Protein AF-0000000087551497 (afdb_homodimer)

Radius of gyration: 20.08 Å; Cα contacts (8 Å, |Δi|>4): 654; chains: 2; bounding box: 47×55×42 Å

InterPro domains:
  IPR029069 HotDog domain superfamily [SSF54637] (1-135)
  IPR050563 4-hydroxybenzoyl-CoA thioesterase [PTHR31793] (4-137)

pLDDT: mean 95.93, std 3.18, range [72.5, 98.88]

Structure (mmCIF, N/CA/C/O backbone):
data_AF-0000000087551497-model_v1
#
loop_
_entity.id
_entity.type
_entity.pdbx_description
1 polymer Thioesterase
#
loop_
_atom_site.group_PDB
_atom_site.id
_atom_site.type_symbol
_atom_site.label_atom_id
_atom_site.label_alt_id
_atom_site.label_comp_id
_atom_site.label_asym_id
_atom_site.label_entity_id
_atom_site.label_seq_id
_atom_site.pdbx_PDB_ins_code
_atom_site.Cartn_x
_atom_site.Cartn_y
_atom_site.Cartn_z
_atom_site.occupancy
_atom_site.B_iso_or_equiv
_atom_site.auth_seq_id
_atom_site.auth_comp_id
_atom_site.auth_asym_id
_atom_site.auth_atom_id
_atom_site.pdbx_PDB_model_num
ATOM 1 N N . MET A 1 1 ? 10 -22.656 -4.332 1 90.88 1 MET A N 1
ATOM 2 C CA . MET A 1 1 ? 10.461 -21.891 -5.492 1 90.88 1 MET A CA 1
ATOM 3 C C . MET A 1 1 ? 10.094 -20.422 -5.355 1 90.88 1 MET A C 1
ATOM 5 O O . MET A 1 1 ? 9.148 -20.078 -4.641 1 90.88 1 MET A O 1
ATOM 9 N N . ILE A 1 2 ? 10.938 -19.594 -5.969 1 95.5 2 ILE A N 1
ATOM 10 C CA . ILE A 1 2 ? 10.664 -18.156 -6.031 1 95.5 2 ILE A CA 1
ATOM 11 C C . ILE A 1 2 ? 10.562 -17.719 -7.488 1 95.5 2 ILE A C 1
ATOM 13 O O . ILE A 1 2 ? 11.383 -18.109 -8.32 1 95.5 2 ILE A O 1
ATOM 17 N N . PHE A 1 3 ? 9.523 -17.016 -7.84 1 97.44 3 PHE A N 1
ATOM 18 C CA . PHE A 1 3 ? 9.383 -16.406 -9.156 1 97.44 3 PHE A CA 1
ATOM 19 C C . PHE A 1 3 ? 9.906 -14.969 -9.148 1 97.44 3 PHE A C 1
ATOM 21 O O . PHE A 1 3 ? 9.594 -14.195 -8.234 1 97.44 3 PHE A O 1
ATOM 28 N N . TYR A 1 4 ? 10.727 -14.617 -10.164 1 97.94 4 TYR A N 1
ATOM 29 C CA . TYR A 1 4 ? 11.242 -13.258 -10.297 1 97.94 4 TYR A CA 1
ATOM 30 C C . TYR A 1 4 ? 10.734 -12.602 -11.578 1 97.94 4 TYR A C 1
ATOM 32 O O . TYR A 1 4 ? 10.664 -13.242 -12.625 1 97.94 4 TYR A O 1
ATOM 40 N N . HIS A 1 5 ? 10.367 -11.406 -11.492 1 98.25 5 HIS A N 1
ATOM 41 C CA . HIS A 1 5 ? 9.961 -10.594 -12.633 1 98.25 5 HIS A CA 1
ATOM 42 C C . HIS A 1 5 ? 10.766 -9.297 -12.703 1 98.25 5 HIS A C 1
ATOM 44 O O . HIS A 1 5 ? 10.914 -8.602 -11.688 1 98.25 5 HIS A O 1
ATOM 50 N N . LYS A 1 6 ? 11.25 -8.992 -13.883 1 98 6 LYS A N 1
ATOM 51 C CA . LYS A 1 6 ? 12.094 -7.816 -14.055 1 98 6 LYS A CA 1
ATOM 52 C C . LYS A 1 6 ? 11.305 -6.645 -14.625 1 98 6 LYS A C 1
ATOM 54 O O . LYS A 1 6 ? 10.492 -6.824 -15.539 1 98 6 LYS A O 1
ATOM 59 N N . PHE A 1 7 ? 11.578 -5.504 -14.047 1 98.31 7 PHE A N 1
ATOM 60 C CA . PHE A 1 7 ? 10.969 -4.27 -14.531 1 98.31 7 PHE A CA 1
ATOM 61 C C . PHE A 1 7 ? 12.039 -3.27 -14.953 1 98.31 7 PHE A C 1
ATOM 63 O O . PHE A 1 7 ? 13.07 -3.139 -14.297 1 98.31 7 PHE A O 1
ATOM 70 N N . GLU A 1 8 ? 11.758 -2.6 -16 1 97.62 8 GLU A N 1
ATOM 71 C CA . GLU A 1 8 ? 12.438 -1.341 -16.297 1 97.62 8 GLU A CA 1
ATOM 72 C C . GLU A 1 8 ? 11.633 -0.148 -15.789 1 97.62 8 GLU A C 1
ATOM 74 O O . GLU A 1 8 ? 10.477 0.028 -16.172 1 97.62 8 GLU A O 1
ATOM 79 N N . VAL A 1 9 ? 12.273 0.642 -15.016 1 98 9 VAL A N 1
ATOM 80 C CA . VAL A 1 9 ? 11.57 1.773 -14.43 1 98 9 VAL A CA 1
ATOM 81 C C . VAL A 1 9 ? 11.305 2.834 -15.492 1 98 9 VAL A C 1
ATOM 83 O O . VAL A 1 9 ? 12.234 3.277 -16.172 1 98 9 VAL A O 1
ATOM 86 N N . ARG A 1 10 ? 10.102 3.25 -15.625 1 96.25 10 ARG A N 1
ATOM 87 C CA . ARG A 1 10 ? 9.703 4.258 -16.609 1 96.25 10 ARG A CA 1
ATOM 88 C C . ARG A 1 10 ? 9.562 5.629 -15.953 1 96.25 10 ARG A C 1
ATOM 90 O O . ARG A 1 10 ? 9.375 5.727 -14.734 1 96.25 10 ARG A O 1
ATOM 97 N N . TRP A 1 11 ? 9.57 6.656 -16.75 1 95 11 TRP A N 1
ATOM 98 C CA . TRP A 1 11 ? 9.375 8.023 -16.266 1 95 11 TRP A CA 1
ATOM 99 C C . TRP A 1 11 ? 8.031 8.164 -15.562 1 95 11 TRP A C 1
ATOM 101 O O . TRP A 1 11 ? 7.926 8.852 -14.547 1 95 11 TRP A O 1
ATOM 111 N N . SER A 1 12 ? 7.027 7.523 -16.016 1 94.88 12 SER A N 1
ATOM 112 C CA . SER A 1 12 ? 5.668 7.629 -15.484 1 94.88 12 SER A CA 1
ATOM 113 C C . SER A 1 12 ? 5.543 6.93 -14.133 1 94.88 12 SER A C 1
ATOM 115 O O . SER A 1 12 ? 4.547 7.105 -13.43 1 94.88 12 SER A O 1
ATOM 117 N N . ASP A 1 13 ? 6.559 6.117 -13.781 1 97.19 13 ASP A N 1
ATOM 118 C CA . ASP A 1 13 ? 6.508 5.367 -12.531 1 97.19 13 ASP A CA 1
ATOM 119 C C . ASP A 1 13 ? 7.031 6.207 -11.367 1 97.19 13 ASP A C 1
ATOM 121 O O . ASP A 1 13 ? 6.957 5.785 -10.211 1 97.19 13 ASP A O 1
ATOM 125 N N . LEU A 1 14 ? 7.57 7.359 -11.672 1 96.75 14 LEU A N 1
ATOM 126 C CA . LEU A 1 14 ? 8.273 8.164 -10.68 1 96.75 14 LEU A CA 1
ATOM 127 C C . LEU A 1 14 ? 7.336 9.195 -10.047 1 96.75 14 LEU A C 1
ATOM 129 O O . LEU A 1 14 ? 6.309 9.539 -10.633 1 96.75 14 LEU A O 1
ATOM 133 N N . ASP A 1 15 ? 7.68 9.602 -8.852 1 93.31 15 ASP A N 1
ATOM 134 C CA . ASP A 1 15 ? 6.988 10.734 -8.227 1 93.31 15 ASP A CA 1
ATOM 135 C C . ASP A 1 15 ? 7.789 12.023 -8.398 1 93.31 15 ASP A C 1
ATOM 137 O O . ASP A 1 15 ? 8.766 12.062 -9.148 1 93.31 15 ASP A O 1
ATOM 141 N N . ALA A 1 16 ? 7.344 13.062 -7.746 1 87.25 16 ALA A N 1
ATOM 142 C CA . ALA A 1 16 ? 7.93 14.391 -7.906 1 87.25 16 ALA A CA 1
ATOM 143 C C . ALA A 1 16 ? 9.352 14.43 -7.367 1 87.25 16 ALA A C 1
ATOM 145 O O . ALA A 1 16 ? 10.125 15.336 -7.695 1 87.25 16 ALA A O 1
ATOM 146 N N . ASN A 1 17 ? 9.695 13.445 -6.469 1 86.88 17 ASN A N 1
ATOM 147 C CA . ASN A 1 17 ? 11.039 13.375 -5.918 1 86.88 17 ASN A CA 1
ATOM 148 C C . ASN A 1 17 ? 11.977 12.57 -6.816 1 86.88 17 ASN A C 1
ATOM 150 O O . ASN A 1 17 ? 13.109 12.281 -6.438 1 86.88 17 ASN A O 1
ATOM 154 N N . LYS A 1 18 ? 11.461 12.07 -7.957 1 90.69 18 LYS A N 1
ATOM 155 C CA . LYS A 1 18 ? 12.211 11.375 -8.992 1 90.69 18 LYS A CA 1
ATOM 156 C C . LYS A 1 18 ? 12.594 9.961 -8.547 1 90.69 18 LYS A C 1
ATOM 158 O O . LYS A 1 18 ? 13.602 9.414 -9.008 1 90.69 18 LYS A O 1
ATOM 163 N N . HIS A 1 19 ? 11.922 9.477 -7.582 1 95.31 19 HIS A N 1
ATOM 164 C CA . HIS A 1 19 ? 12.039 8.086 -7.168 1 95.31 19 HIS A CA 1
ATOM 165 C C . HIS A 1 19 ? 10.797 7.289 -7.551 1 95.31 19 HIS A C 1
ATOM 167 O O . HIS A 1 19 ? 9.75 7.867 -7.828 1 95.31 19 HIS A O 1
ATOM 173 N N . LEU A 1 20 ? 10.961 5.996 -7.613 1 98.06 20 LEU A N 1
ATOM 174 C CA . LEU A 1 20 ? 9.789 5.16 -7.824 1 98.06 20 LEU A CA 1
ATOM 175 C C . LEU A 1 20 ? 8.688 5.516 -6.836 1 98.06 20 LEU A C 1
ATOM 177 O O . LEU A 1 20 ? 8.898 5.496 -5.621 1 98.06 20 LEU A O 1
ATOM 181 N N . ALA A 1 21 ? 7.523 5.852 -7.371 1 97.81 21 ALA A N 1
ATOM 182 C CA . ALA A 1 21 ? 6.398 6.25 -6.531 1 97.81 21 ALA A CA 1
ATOM 183 C C . ALA A 1 21 ? 5.883 5.074 -5.707 1 97.81 21 ALA A C 1
ATOM 185 O O . ALA A 1 21 ? 5.902 3.93 -6.168 1 97.81 21 ALA A O 1
ATOM 186 N N . ASN A 1 22 ? 5.383 5.402 -4.496 1 98.19 22 ASN A N 1
ATOM 187 C CA . ASN A 1 22 ? 4.824 4.34 -3.666 1 98.19 22 ASN A CA 1
ATOM 188 C C . ASN A 1 22 ? 3.74 3.564 -4.406 1 98.19 22 ASN A C 1
ATOM 190 O O . ASN A 1 22 ? 3.645 2.342 -4.273 1 98.19 22 ASN A O 1
ATOM 194 N N . SER A 1 23 ? 2.938 4.246 -5.176 1 98.31 23 SER A N 1
ATOM 195 C CA . SER A 1 23 ? 1.884 3.592 -5.945 1 98.31 23 SER A CA 1
ATOM 196 C C . SER A 1 23 ? 2.467 2.652 -6.996 1 98.31 23 SER A C 1
ATOM 198 O O . SER A 1 23 ? 1.856 1.638 -7.336 1 98.31 23 SER A O 1
ATOM 200 N N . SER A 1 24 ? 3.637 2.99 -7.504 1 98.56 24 SER A N 1
ATOM 201 C CA . SER A 1 24 ? 4.277 2.148 -8.508 1 98.56 24 SER A CA 1
ATOM 202 C C . SER A 1 24 ? 4.746 0.83 -7.906 1 98.56 24 SER A C 1
ATOM 204 O O . SER A 1 24 ? 4.734 -0.205 -8.578 1 98.56 24 SER A O 1
ATOM 206 N N . TYR A 1 25 ? 5.176 0.833 -6.625 1 98.88 25 TYR A N 1
ATOM 207 C CA . TYR A 1 25 ? 5.48 -0.431 -5.965 1 98.88 25 TYR A CA 1
ATOM 208 C C . TYR A 1 25 ? 4.266 -1.353 -5.969 1 98.88 25 TYR A C 1
ATOM 210 O O . TYR A 1 25 ? 4.391 -2.555 -6.211 1 98.88 25 TYR A O 1
ATOM 218 N N . VAL A 1 26 ? 3.105 -0.784 -5.711 1 98.75 26 VAL A N 1
ATOM 219 C CA . VAL A 1 26 ? 1.859 -1.545 -5.711 1 98.75 26 VAL A CA 1
ATOM 220 C C . VAL A 1 26 ? 1.605 -2.121 -7.102 1 98.75 26 VAL A C 1
ATOM 222 O O . VAL A 1 26 ? 1.286 -3.305 -7.238 1 98.75 26 VAL A O 1
ATOM 225 N N . GLN A 1 27 ? 1.821 -1.336 -8.094 1 98.19 27 GLN A N 1
ATOM 226 C CA . GLN A 1 27 ? 1.601 -1.764 -9.477 1 98.19 27 GLN A CA 1
ATOM 227 C C . GLN A 1 27 ? 2.576 -2.869 -9.867 1 98.19 27 GLN A C 1
ATOM 229 O O . GLN A 1 27 ? 2.195 -3.828 -10.547 1 98.19 27 GLN A O 1
ATOM 234 N N . TYR A 1 28 ? 3.801 -2.709 -9.469 1 98.75 28 TYR A N 1
ATOM 235 C CA . TYR A 1 28 ? 4.809 -3.713 -9.789 1 98.75 28 TYR A CA 1
ATOM 236 C C . TYR A 1 28 ? 4.473 -5.051 -9.141 1 98.75 28 TYR A C 1
ATOM 238 O O . TYR A 1 28 ? 4.625 -6.105 -9.766 1 98.75 28 TYR A O 1
ATOM 246 N N . CYS A 1 29 ? 4.016 -5.012 -7.918 1 98.75 29 CYS A N 1
ATOM 247 C CA . CYS A 1 29 ? 3.607 -6.246 -7.262 1 98.75 29 CYS A CA 1
ATOM 248 C C . CYS A 1 29 ? 2.475 -6.922 -8.023 1 98.75 29 CYS A C 1
ATOM 250 O O . CYS A 1 29 ? 2.521 -8.133 -8.273 1 98.75 29 CYS A O 1
ATOM 252 N N . ALA A 1 30 ? 1.488 -6.141 -8.398 1 97.56 30 ALA A N 1
ATOM 253 C CA . ALA A 1 30 ? 0.352 -6.68 -9.141 1 97.56 30 ALA A CA 1
ATOM 254 C C . ALA A 1 30 ? 0.801 -7.277 -10.469 1 97.56 30 ALA A C 1
ATOM 256 O O . ALA A 1 30 ? 0.402 -8.391 -10.82 1 97.56 30 ALA A O 1
ATOM 257 N N . GLN A 1 31 ? 1.629 -6.539 -11.156 1 97.44 31 GLN A N 1
ATOM 258 C CA . GLN A 1 31 ? 2.113 -7.012 -12.445 1 97.44 31 GLN A CA 1
ATOM 259 C C . GLN A 1 31 ? 2.969 -8.266 -12.289 1 97.44 31 GLN A C 1
ATOM 261 O O . GLN A 1 31 ? 2.895 -9.18 -13.109 1 97.44 31 GLN A O 1
ATOM 266 N N . ALA A 1 32 ? 3.791 -8.312 -11.266 1 98.38 32 ALA A N 1
ATOM 267 C CA . ALA A 1 32 ? 4.59 -9.5 -10.992 1 98.38 32 ALA A CA 1
ATOM 268 C C . ALA A 1 32 ? 3.697 -10.711 -10.727 1 98.38 32 ALA A C 1
ATOM 270 O O . ALA A 1 32 ? 3.963 -11.812 -11.219 1 98.38 32 ALA A O 1
ATOM 271 N N . ARG A 1 33 ? 2.639 -10.547 -9.977 1 97.25 33 ARG A N 1
ATOM 272 C CA . ARG A 1 33 ? 1.702 -11.625 -9.703 1 97.25 33 ARG A CA 1
ATOM 273 C C . ARG A 1 33 ? 1.016 -12.094 -10.977 1 97.25 33 ARG A C 1
ATOM 275 O O . ARG A 1 33 ? 0.813 -13.297 -11.18 1 97.25 33 ARG A O 1
ATOM 282 N N . MET A 1 34 ? 0.669 -11.117 -11.812 1 95.38 34 MET A N 1
ATOM 283 C CA . MET A 1 34 ? 0.025 -11.484 -13.07 1 95.38 34 MET A CA 1
ATOM 284 C C . MET A 1 34 ? 0.97 -12.289 -13.953 1 95.38 34 MET A C 1
ATOM 286 O O . MET A 1 34 ? 0.558 -13.273 -14.578 1 95.38 34 MET A O 1
ATOM 290 N N . ALA A 1 35 ? 2.219 -11.875 -14.016 1 96.94 35 ALA A N 1
ATOM 291 C CA . ALA A 1 35 ? 3.225 -12.617 -14.773 1 96.94 35 ALA A CA 1
ATOM 292 C C . ALA A 1 35 ? 3.389 -14.031 -14.227 1 96.94 35 ALA A C 1
ATOM 294 O O . ALA A 1 35 ? 3.459 -14.992 -14.992 1 96.94 35 ALA A O 1
ATOM 295 N N . PHE A 1 36 ? 3.426 -14.133 -12.93 1 97.19 36 PHE A N 1
ATOM 296 C CA . PHE A 1 36 ? 3.494 -15.422 -12.242 1 97.19 36 PHE A CA 1
ATOM 297 C C . PHE A 1 36 ? 2.299 -16.297 -12.609 1 97.19 36 PHE A C 1
ATOM 299 O O . PHE A 1 36 ? 2.461 -17.453 -12.961 1 97.19 36 PHE A O 1
ATOM 306 N N . MET A 1 37 ? 1.146 -15.719 -12.539 1 95.38 37 MET A N 1
ATOM 307 C CA . MET A 1 37 ? -0.083 -16.453 -12.828 1 95.38 37 MET A CA 1
ATOM 308 C C . MET A 1 37 ? -0.115 -16.906 -14.289 1 95.38 37 MET A C 1
ATOM 310 O O . MET A 1 37 ? -0.548 -18.016 -14.586 1 95.38 37 MET A O 1
ATOM 314 N N . THR A 1 38 ? 0.327 -16.078 -15.133 1 94.38 38 THR A N 1
ATOM 315 C CA . THR A 1 38 ? 0.375 -16.422 -16.547 1 94.38 38 THR A CA 1
ATOM 316 C C . THR A 1 38 ? 1.337 -17.578 -16.781 1 94.38 38 THR A C 1
ATOM 318 O O . THR A 1 38 ? 1 -18.547 -17.484 1 94.38 38 THR A O 1
ATOM 321 N N . LYS A 1 39 ? 2.473 -17.516 -16.172 1 95.44 39 LYS A N 1
ATOM 322 C CA . LYS A 1 39 ? 3.471 -18.578 -16.297 1 95.44 39 LYS A CA 1
ATOM 323 C C . LYS A 1 39 ? 2.918 -19.922 -15.828 1 95.44 39 LYS A C 1
ATOM 325 O O . LYS A 1 39 ? 3.174 -20.953 -16.438 1 95.44 39 LYS A O 1
ATOM 330 N N . GLU A 1 40 ? 2.125 -19.906 -14.797 1 95.44 40 GLU A N 1
ATOM 331 C CA . GLU A 1 40 ? 1.607 -21.125 -14.188 1 95.44 40 GLU A CA 1
ATOM 332 C C . GLU A 1 40 ? 0.225 -21.469 -14.734 1 95.44 40 GLU A C 1
ATOM 334 O O . GLU A 1 40 ? -0.52 -22.234 -14.125 1 95.44 40 GLU A O 1
ATOM 339 N N . LYS A 1 41 ? -0.23 -20.828 -15.805 1 91.75 41 LYS A N 1
ATOM 340 C CA . LYS A 1 41 ? -1.461 -21.125 -16.531 1 91.75 41 LYS A CA 1
ATOM 341 C C . LYS A 1 41 ? -2.688 -20.906 -15.656 1 91.75 41 LYS A C 1
ATOM 343 O O . LYS A 1 41 ? -3.586 -21.75 -15.609 1 91.75 41 LYS A O 1
ATOM 348 N N . MET A 1 42 ? -2.604 -19.906 -14.953 1 91.81 42 MET A N 1
ATOM 349 C CA . MET A 1 42 ? -3.73 -19.422 -14.164 1 91.81 42 MET A CA 1
ATOM 350 C C . MET A 1 42 ? -3.967 -17.938 -14.391 1 91.81 42 MET A C 1
ATOM 352 O O . MET A 1 42 ? -4.238 -17.188 -13.445 1 91.81 42 MET A O 1
ATOM 356 N N . GLY A 1 43 ? -3.752 -17.562 -15.539 1 89 43 GLY A N 1
ATOM 357 C CA . GLY A 1 43 ? -3.92 -16.156 -15.898 1 89 43 GLY A CA 1
ATOM 358 C C . GLY A 1 43 ? -5.375 -15.75 -16.031 1 89 43 GLY A C 1
ATOM 359 O O . GLY A 1 43 ? -6.273 -16.516 -15.672 1 89 43 GLY A O 1
ATOM 360 N N . VAL A 1 44 ? -5.582 -14.617 -16.531 1 88 44 VAL A N 1
ATOM 361 C CA . VAL A 1 44 ? -6.883 -13.961 -16.578 1 88 44 VAL A CA 1
ATOM 362 C C . VAL A 1 44 ? -7.879 -14.836 -17.328 1 88 44 VAL A C 1
ATOM 364 O O . VAL A 1 44 ? -9.016 -15.008 -16.891 1 88 44 VAL A O 1
ATOM 367 N N . THR A 1 45 ? -7.48 -15.422 -18.422 1 90.56 45 THR A N 1
ATOM 368 C CA . THR A 1 45 ? -8.359 -16.25 -19.234 1 90.56 45 THR A CA 1
ATOM 369 C C . THR A 1 45 ? -8.828 -17.484 -18.438 1 90.56 45 THR A C 1
ATOM 371 O O . THR A 1 45 ? -10.016 -17.797 -18.438 1 90.56 45 THR A O 1
ATOM 374 N N . GLN A 1 46 ? -7.934 -18.125 -17.812 1 93.25 46 GLN A N 1
ATOM 375 C CA . GLN A 1 46 ? -8.258 -19.312 -17.031 1 93.25 46 GLN A CA 1
ATOM 376 C C . GLN A 1 46 ? -9.164 -18.969 -15.844 1 93.25 46 GLN A C 1
ATOM 378 O O . GLN A 1 46 ? -10.148 -19.672 -15.578 1 93.25 46 GLN A O 1
ATOM 383 N N . LEU A 1 47 ? -8.812 -17.906 -15.172 1 92.75 47 LEU A N 1
ATOM 384 C CA . LEU A 1 47 ? -9.617 -17.469 -14.031 1 92.75 47 LEU A CA 1
ATOM 385 C C . LEU A 1 47 ? -11.047 -17.172 -14.461 1 92.75 47 LEU A C 1
ATOM 387 O O . LEU A 1 47 ? -11.992 -17.531 -13.758 1 92.75 47 LEU A O 1
ATOM 391 N N . SER A 1 48 ? -11.148 -16.547 -15.57 1 92.56 48 SER A N 1
ATOM 392 C CA . SER A 1 48 ? -12.469 -16.234 -16.094 1 92.56 48 SER A CA 1
ATOM 393 C C . SER A 1 48 ? -13.258 -17.5 -16.406 1 92.56 48 SER A C 1
ATOM 395 O O . SER A 1 48 ? -14.445 -17.594 -16.094 1 92.56 48 SER A O 1
ATOM 397 N N . ARG A 1 49 ? -12.617 -18.484 -16.969 1 94.44 49 ARG A N 1
ATOM 398 C CA . ARG A 1 49 ? -13.25 -19.75 -17.297 1 94.44 49 ARG A CA 1
ATOM 399 C C . ARG A 1 49 ? -13.734 -20.469 -16.047 1 94.44 49 ARG A C 1
ATOM 401 O O . ARG A 1 49 ? -14.805 -21.078 -16.047 1 94.44 49 ARG A O 1
ATOM 408 N N . TRP A 1 50 ? -12.93 -20.359 -14.992 1 95.69 50 TRP A N 1
ATOM 409 C CA . TRP A 1 50 ? -13.266 -21.047 -13.742 1 95.69 50 TRP A CA 1
ATOM 410 C C . TRP A 1 50 ? -14.289 -20.234 -12.953 1 95.69 50 TRP A C 1
ATOM 412 O O . TRP A 1 50 ? -14.859 -20.734 -11.977 1 95.69 50 TRP A O 1
ATOM 422 N N . GLY A 1 51 ? -14.492 -18.953 -13.312 1 95.62 51 GLY A N 1
ATOM 423 C CA . GLY A 1 51 ? -15.43 -18.078 -12.617 1 95.62 51 GLY A CA 1
ATOM 424 C C . GLY A 1 51 ? -14.945 -17.641 -11.25 1 95.62 51 GLY A C 1
ATOM 425 O O . GLY A 1 51 ? -15.742 -17.484 -10.328 1 95.62 51 GLY A O 1
ATOM 426 N N . ILE A 1 52 ? -13.648 -17.609 -11.078 1 95.81 52 ILE A N 1
ATOM 427 C CA . ILE A 1 52 ? -13.117 -17.188 -9.789 1 95.81 52 ILE A CA 1
ATOM 428 C C . ILE A 1 52 ? -12.172 -15.992 -9.992 1 95.81 52 ILE A C 1
ATOM 430 O O . ILE A 1 52 ? -11.711 -15.742 -11.102 1 95.81 52 ILE A O 1
ATOM 434 N N . GLY A 1 53 ? -11.922 -15.242 -8.953 1 94.38 53 GLY A N 1
ATOM 435 C CA . GLY A 1 53 ? -10.992 -14.117 -8.984 1 94.38 53 GLY A CA 1
ATOM 436 C C . GLY A 1 53 ? -10.336 -13.852 -7.641 1 94.38 53 GLY A C 1
ATOM 437 O O . GLY A 1 53 ? -10.836 -14.281 -6.602 1 94.38 53 GLY A O 1
ATOM 438 N N . PRO A 1 54 ? -9.242 -13.289 -7.75 1 95 54 PRO A N 1
ATOM 439 C CA . PRO A 1 54 ? -8.539 -12.93 -6.516 1 95 54 PRO A CA 1
ATOM 440 C C . PRO A 1 54 ? -9.023 -11.602 -5.93 1 95 54 PRO A C 1
ATOM 442 O O . PRO A 1 54 ? -9.359 -10.68 -6.672 1 95 54 PRO A O 1
ATOM 445 N N . VAL A 1 55 ? -9.047 -11.492 -4.602 1 95.69 55 VAL A N 1
ATOM 446 C CA . VAL A 1 55 ? -9.352 -10.258 -3.891 1 95.69 55 VAL A CA 1
ATOM 447 C C . VAL A 1 55 ? -8.312 -10.016 -2.799 1 95.69 55 VAL A C 1
ATOM 449 O O . VAL A 1 55 ? -8.039 -10.898 -1.984 1 95.69 55 VAL A O 1
ATOM 452 N N . ILE A 1 56 ? -7.715 -8.883 -2.85 1 97.62 56 ILE A N 1
ATOM 453 C CA . ILE A 1 56 ? -6.773 -8.508 -1.8 1 97.62 56 ILE A CA 1
ATOM 454 C C . ILE A 1 56 ? -7.527 -7.879 -0.632 1 97.62 56 ILE A C 1
ATOM 456 O O . ILE A 1 56 ? -8.312 -6.949 -0.824 1 97.62 56 ILE A O 1
ATOM 460 N N . LEU A 1 57 ? -7.234 -8.344 0.577 1 97.94 57 LEU A N 1
ATOM 461 C CA . LEU A 1 57 ? -7.883 -7.844 1.784 1 97.94 57 LEU A CA 1
ATOM 462 C C . LEU A 1 57 ? -6.957 -6.895 2.539 1 97.94 57 LEU A C 1
ATOM 464 O O . LEU A 1 57 ? -7.422 -5.926 3.145 1 97.94 57 LEU A O 1
ATOM 468 N N . HIS A 1 58 ? -5.703 -7.23 2.545 1 98.44 58 HIS A N 1
ATOM 469 C CA . HIS A 1 58 ? -4.723 -6.469 3.309 1 98.44 58 HIS A CA 1
ATOM 470 C C . HIS A 1 58 ? -3.369 -6.445 2.607 1 98.44 58 HIS A C 1
ATOM 472 O O . HIS A 1 58 ? -2.918 -7.473 2.09 1 98.44 58 HIS A O 1
ATOM 478 N N . GLU A 1 59 ? -2.729 -5.273 2.596 1 98.38 59 GLU A N 1
ATOM 479 C CA . GLU A 1 59 ? -1.378 -5.121 2.064 1 98.38 59 GLU A CA 1
ATOM 480 C C . GLU A 1 59 ? -0.513 -4.27 2.992 1 98.38 59 GLU A C 1
ATOM 482 O O . GLU A 1 59 ? -1.007 -3.338 3.629 1 98.38 59 GLU A O 1
ATOM 487 N N . ARG A 1 60 ? 0.764 -4.578 3.016 1 98.25 60 ARG A N 1
ATOM 488 C CA . ARG A 1 60 ? 1.709 -3.721 3.725 1 98.25 60 ARG A CA 1
ATOM 489 C C . ARG A 1 60 ? 3.039 -3.643 2.982 1 98.25 60 ARG A C 1
ATOM 491 O O . ARG A 1 60 ? 3.406 -4.57 2.258 1 98.25 60 ARG A O 1
ATOM 498 N N . TYR A 1 61 ? 3.703 -2.557 3.141 1 98.62 61 TYR A N 1
ATOM 499 C CA . TYR A 1 61 ? 4.953 -2.24 2.459 1 98.62 61 TYR A CA 1
ATOM 500 C C . TYR A 1 61 ? 5.969 -1.646 3.426 1 98.62 61 TYR A C 1
ATOM 502 O O . TYR A 1 61 ? 5.613 -0.834 4.285 1 98.62 61 TYR A O 1
ATOM 510 N N . SER A 1 62 ? 7.188 -2.043 3.305 1 98.69 62 SER A N 1
ATOM 511 C CA . SER A 1 62 ? 8.336 -1.37 3.906 1 98.69 62 SER A CA 1
ATOM 512 C C . SER A 1 62 ? 9.344 -0.952 2.848 1 98.69 62 SER A C 1
ATOM 514 O O . SER A 1 62 ? 9.688 -1.738 1.96 1 98.69 62 SER A O 1
ATOM 516 N N . PHE A 1 63 ? 9.781 0.208 2.969 1 98.31 63 PHE A N 1
ATOM 517 C CA . PHE A 1 63 ? 10.719 0.774 2.006 1 98.31 63 PHE A CA 1
ATOM 518 C C . PHE A 1 63 ? 12.078 1.007 2.65 1 98.31 63 PHE A C 1
ATOM 520 O O . PHE A 1 63 ? 12.172 1.624 3.713 1 98.31 63 PHE A O 1
ATOM 527 N N . PHE A 1 64 ? 13.125 0.559 1.948 1 97.75 64 PHE A N 1
ATOM 528 C CA . PHE A 1 64 ? 14.453 0.604 2.547 1 97.75 64 PHE A CA 1
ATOM 529 C C . PHE A 1 64 ? 15.375 1.522 1.751 1 97.75 64 PHE A C 1
ATOM 531 O O . PHE A 1 64 ? 16.188 2.256 2.328 1 97.75 64 PHE A O 1
ATOM 538 N N . LYS A 1 65 ? 15.266 1.395 0.446 1 96.69 65 LYS A N 1
ATOM 539 C CA . LYS A 1 65 ? 16.094 2.178 -0.466 1 96.69 65 LYS A CA 1
ATOM 540 C C . LYS A 1 65 ? 15.273 2.701 -1.642 1 96.69 65 LYS A C 1
ATOM 542 O O . LYS A 1 65 ? 14.414 1.995 -2.168 1 96.69 65 LYS A O 1
ATOM 547 N N . GLU A 1 66 ? 15.641 3.869 -2.055 1 95.69 66 GLU A N 1
ATOM 548 C CA . GLU A 1 66 ? 14.945 4.477 -3.184 1 95.69 66 GLU A CA 1
ATOM 549 C C . GLU A 1 66 ? 15.367 3.832 -4.504 1 95.69 66 GLU A C 1
ATOM 551 O O . GLU A 1 66 ? 16.5 3.369 -4.641 1 95.69 66 GLU A O 1
ATOM 556 N N . ILE A 1 67 ? 14.453 3.752 -5.375 1 97.62 67 ILE A N 1
ATOM 557 C CA . ILE A 1 67 ? 14.688 3.287 -6.734 1 97.62 67 ILE A CA 1
ATOM 558 C C . ILE A 1 67 ? 14.516 4.445 -7.715 1 97.62 67 ILE A C 1
ATOM 560 O O . ILE A 1 67 ? 13.555 5.215 -7.609 1 97.62 67 ILE A O 1
ATOM 564 N N . TYR A 1 68 ? 15.414 4.609 -8.703 1 95.69 68 TYR A N 1
ATOM 565 C CA . TYR A 1 68 ? 15.445 5.785 -9.57 1 95.69 68 TYR A CA 1
ATOM 566 C C . TYR A 1 68 ? 15.102 5.406 -11.008 1 95.69 68 TYR A C 1
ATOM 568 O O . TYR A 1 68 ? 14.984 4.227 -11.336 1 95.69 68 TYR A O 1
ATOM 576 N N . ALA A 1 69 ? 15 6.5 -11.75 1 92.56 69 ALA A N 1
ATOM 577 C CA . ALA A 1 69 ? 14.719 6.332 -13.172 1 92.56 69 ALA A CA 1
ATOM 578 C C . ALA A 1 69 ? 15.836 5.551 -13.859 1 92.56 69 ALA A C 1
ATOM 580 O O . ALA A 1 69 ? 16.984 5.57 -13.414 1 92.56 69 ALA A O 1
ATOM 581 N N . ASP A 1 70 ? 15.547 4.836 -14.898 1 89.38 70 ASP A N 1
ATOM 582 C CA . ASP A 1 70 ? 16.469 4.121 -15.781 1 89.38 70 ASP A CA 1
ATOM 583 C C . ASP A 1 70 ? 17.125 2.953 -15.055 1 89.38 70 ASP A C 1
ATOM 585 O O . ASP A 1 70 ? 18.156 2.451 -15.492 1 89.38 70 ASP A O 1
ATOM 589 N N . GLN A 1 71 ? 16.625 2.631 -13.906 1 95 71 GLN A N 1
ATOM 590 C CA . GLN A 1 71 ? 17.094 1.433 -13.219 1 95 71 GLN A CA 1
ATOM 591 C C . GLN A 1 71 ? 16.203 0.234 -13.523 1 95 71 GLN A C 1
ATOM 593 O O . GLN A 1 71 ? 15.062 0.399 -13.953 1 95 71 GLN A O 1
ATOM 598 N N . THR A 1 72 ? 16.812 -0.89 -13.398 1 97.62 72 THR A N 1
ATOM 599 C CA . THR A 1 72 ? 16.094 -2.152 -13.43 1 97.62 72 THR A CA 1
ATOM 600 C C . THR A 1 72 ? 15.797 -2.641 -12.016 1 97.62 72 THR A C 1
ATOM 602 O O . THR A 1 72 ? 16.656 -2.533 -11.125 1 97.62 72 THR A O 1
ATOM 605 N N . VAL A 1 73 ? 14.617 -3.145 -11.828 1 98.19 73 VAL A N 1
ATOM 606 C CA . VAL A 1 73 ? 14.25 -3.691 -10.523 1 98.19 73 VAL A CA 1
ATOM 607 C C . VAL A 1 73 ? 13.734 -5.117 -10.688 1 98.19 73 VAL A C 1
ATOM 609 O O . VAL A 1 73 ? 12.992 -5.41 -11.633 1 98.19 73 VAL A O 1
ATOM 612 N N . ILE A 1 74 ? 14.148 -5.957 -9.844 1 98.69 74 ILE A N 1
ATOM 613 C CA . ILE A 1 74 ? 13.711 -7.348 -9.812 1 98.69 74 ILE A CA 1
ATOM 614 C C . ILE A 1 74 ? 12.758 -7.562 -8.633 1 98.69 74 ILE A C 1
ATOM 616 O O . ILE A 1 74 ? 13.109 -7.285 -7.488 1 98.69 74 ILE A O 1
ATOM 620 N N . VAL A 1 75 ? 11.594 -8.039 -8.914 1 98.75 75 VAL A N 1
ATOM 621 C CA . VAL A 1 75 ? 10.57 -8.25 -7.891 1 98.75 75 VAL A CA 1
ATOM 622 C C . VAL A 1 75 ? 10.273 -9.742 -7.754 1 98.75 75 VAL A C 1
ATOM 624 O O . VAL A 1 75 ? 9.984 -10.414 -8.742 1 98.75 75 VAL A O 1
ATOM 627 N N . SER A 1 76 ? 10.312 -10.234 -6.551 1 98.5 76 SER A N 1
ATOM 628 C CA . SER A 1 76 ? 10.016 -11.648 -6.316 1 98.5 76 SER A CA 1
ATOM 629 C C . SER A 1 76 ? 8.523 -11.859 -6.055 1 98.5 76 SER A C 1
ATOM 631 O O . SER A 1 76 ? 7.82 -10.93 -5.66 1 98.5 76 SER A O 1
ATOM 633 N N . VAL A 1 77 ? 8.055 -12.977 -6.32 1 98 77 VAL A N 1
ATOM 634 C CA . VAL A 1 77 ? 6.754 -13.492 -5.898 1 98 77 VAL A CA 1
ATOM 635 C C . VAL A 1 77 ? 6.941 -14.781 -5.094 1 98 77 VAL A C 1
ATOM 637 O O . VAL A 1 77 ? 7.406 -15.789 -5.625 1 98 77 VAL A O 1
ATOM 640 N N . GLU A 1 78 ? 6.637 -14.688 -3.863 1 97.25 78 GLU A N 1
ATOM 641 C CA . GLU A 1 78 ? 6.75 -15.805 -2.928 1 97.25 78 GLU A CA 1
ATOM 642 C C . GLU A 1 78 ? 5.422 -16.078 -2.227 1 97.25 78 GLU A C 1
ATOM 644 O O . GLU A 1 78 ? 4.598 -15.172 -2.08 1 97.25 78 GLU A O 1
ATOM 649 N N . ILE A 1 79 ? 5.219 -17.328 -1.827 1 97.69 79 ILE A N 1
ATOM 650 C CA . ILE A 1 79 ? 4.074 -17.672 -0.99 1 97.69 79 ILE A CA 1
ATOM 651 C C . ILE A 1 79 ? 4.523 -17.828 0.459 1 97.69 79 ILE A C 1
ATOM 653 O O . ILE A 1 79 ? 5.176 -18.828 0.8 1 97.69 79 ILE A O 1
ATOM 657 N N . ASP A 1 80 ? 4.16 -16.906 1.263 1 97.19 80 ASP A N 1
ATOM 658 C CA . ASP A 1 80 ? 4.629 -17.016 2.641 1 97.19 80 ASP A CA 1
ATOM 659 C C . ASP A 1 80 ? 3.49 -17.422 3.574 1 97.19 80 ASP A C 1
ATOM 661 O O . ASP A 1 80 ? 3.715 -17.672 4.762 1 97.19 80 ASP A O 1
ATOM 665 N N . GLY A 1 81 ? 2.271 -17.484 3.088 1 98.31 81 GLY A N 1
ATOM 666 C CA . GLY A 1 81 ? 1.105 -17.984 3.793 1 98.31 81 GLY A CA 1
ATOM 667 C C . GLY A 1 81 ? 0.047 -18.562 2.867 1 98.31 81 GLY A C 1
ATOM 668 O O . GLY A 1 81 ? -0.146 -18.062 1.756 1 98.31 81 GLY A O 1
ATOM 669 N N . CYS A 1 82 ? -0.617 -19.5 3.301 1 98.25 82 CYS A N 1
ATOM 670 C CA . CYS A 1 82 ? -1.663 -20.141 2.516 1 98.25 82 CYS A CA 1
ATOM 671 C C . CYS A 1 82 ? -2.539 -21.031 3.396 1 98.25 82 CYS A C 1
ATOM 673 O O . CYS A 1 82 ? -2.041 -21.688 4.305 1 98.25 82 CYS A O 1
ATOM 675 N N . SER A 1 83 ? -3.791 -21.016 3.117 1 98.12 83 SER A N 1
ATOM 676 C CA . SER A 1 83 ? -4.648 -21.969 3.826 1 98.12 83 SER A CA 1
ATOM 677 C C . SER A 1 83 ? -4.496 -23.375 3.268 1 98.12 83 SER A C 1
ATOM 679 O O . SER A 1 83 ? -3.949 -23.562 2.178 1 98.12 83 SER A O 1
ATOM 681 N N . GLU A 1 84 ? -5.008 -24.375 3.959 1 95.44 84 GLU A N 1
ATOM 682 C CA . GLU A 1 84 ? -4.902 -25.766 3.531 1 95.44 84 GLU A CA 1
ATOM 683 C C . GLU A 1 84 ? -5.566 -25.969 2.172 1 95.44 84 GLU A C 1
ATOM 685 O O . GLU A 1 84 ? -5.047 -26.703 1.329 1 95.44 84 GLU A O 1
ATOM 690 N N . ASP A 1 85 ? -6.66 -25.344 1.991 1 95.5 85 ASP A N 1
ATOM 691 C CA . ASP A 1 85 ? -7.402 -25.516 0.748 1 95.5 85 ASP A CA 1
ATOM 692 C C . ASP A 1 85 ? -7.047 -24.438 -0.269 1 95.5 85 ASP A C 1
ATOM 694 O O . ASP A 1 85 ? -7.711 -24.297 -1.297 1 95.5 85 ASP A O 1
ATOM 698 N N . SER A 1 86 ? -6.148 -23.516 0.048 1 96.12 86 SER A N 1
ATOM 699 C CA . SER A 1 86 ? -5.609 -22.453 -0.792 1 96.12 86 SER A CA 1
ATOM 700 C C . SER A 1 86 ? -6.648 -21.359 -1.043 1 96.12 86 SER A C 1
ATOM 702 O O . SER A 1 86 ? -6.496 -20.547 -1.953 1 96.12 86 SER A O 1
ATOM 704 N N . SER A 1 87 ? -7.703 -21.375 -0.238 1 97.81 87 SER A N 1
ATOM 705 C CA . SER A 1 87 ? -8.711 -20.328 -0.386 1 97.81 87 SER A CA 1
ATOM 706 C C . SER A 1 87 ? -8.188 -18.984 0.086 1 97.81 87 SER A C 1
ATOM 708 O O . SER A 1 87 ? -8.711 -17.938 -0.294 1 97.81 87 SER A O 1
ATOM 710 N N . ILE A 1 88 ? -7.195 -19.031 0.96 1 98.31 88 ILE A N 1
ATOM 711 C CA . ILE A 1 88 ? -6.496 -17.859 1.466 1 98.31 88 ILE A CA 1
ATOM 712 C C . ILE A 1 88 ? -5.027 -17.906 1.048 1 98.31 88 ILE A C 1
ATOM 714 O O . ILE A 1 88 ? -4.395 -18.969 1.114 1 98.31 88 ILE A O 1
ATOM 718 N N . TYR A 1 89 ? -4.551 -16.812 0.601 1 98.31 89 TYR A N 1
ATOM 719 C CA . TYR A 1 89 ? -3.141 -16.75 0.238 1 98.31 89 TYR A CA 1
ATOM 720 C C . TYR A 1 89 ? -2.496 -15.477 0.777 1 98.31 89 TYR A C 1
ATOM 722 O O . TYR A 1 89 ? -3.176 -14.469 0.988 1 98.31 89 TYR A O 1
ATOM 730 N N . ARG A 1 90 ? -1.248 -15.508 1.008 1 98.5 90 ARG A N 1
ATOM 731 C CA . ARG A 1 90 ? -0.404 -14.359 1.312 1 98.5 90 ARG A CA 1
ATOM 732 C C . ARG A 1 90 ? 0.873 -14.383 0.479 1 98.5 90 ARG A C 1
ATOM 734 O O . ARG A 1 90 ? 1.669 -15.32 0.578 1 98.5 90 ARG A O 1
ATOM 741 N N . PHE A 1 91 ? 1.016 -13.367 -0.319 1 98.38 91 PHE A N 1
ATOM 742 C CA . PHE A 1 91 ? 2.209 -13.211 -1.144 1 98.38 91 PHE A CA 1
ATOM 743 C C . PHE A 1 91 ? 3.219 -12.297 -0.465 1 98.38 91 PHE A C 1
ATOM 745 O O . PHE A 1 91 ? 2.84 -11.32 0.182 1 98.38 91 PHE A O 1
ATOM 752 N N . LEU A 1 92 ? 4.422 -12.648 -0.631 1 98.31 92 LEU A N 1
ATOM 753 C CA . LEU A 1 92 ? 5.555 -11.805 -0.264 1 98.31 92 LEU A CA 1
ATOM 754 C C . LEU A 1 92 ? 6.312 -11.344 -1.504 1 98.31 92 LEU A C 1
ATOM 756 O O . LEU A 1 92 ? 6.625 -12.156 -2.381 1 98.31 92 LEU A O 1
ATOM 760 N N . HIS A 1 93 ? 6.543 -10.047 -1.602 1 98.81 93 HIS A N 1
ATOM 761 C CA . HIS A 1 93 ? 7.328 -9.461 -2.682 1 98.81 93 HIS A CA 1
ATOM 762 C C . HIS A 1 93 ? 8.547 -8.719 -2.139 1 98.81 93 HIS A C 1
ATOM 764 O O . HIS A 1 93 ? 8.43 -7.91 -1.22 1 98.81 93 HIS A O 1
ATOM 770 N N . LYS A 1 94 ? 9.633 -8.992 -2.711 1 98.75 94 LYS A N 1
ATOM 771 C CA . LYS A 1 94 ? 10.859 -8.266 -2.404 1 98.75 94 LYS A CA 1
ATOM 772 C C . LYS A 1 94 ? 11.422 -7.59 -3.652 1 98.75 94 LYS A C 1
ATOM 774 O O . LYS A 1 94 ? 11.469 -8.195 -4.727 1 98.75 94 LYS A O 1
ATOM 779 N N . PHE A 1 95 ? 11.766 -6.383 -3.51 1 98.88 95 PHE A N 1
ATOM 780 C CA . PHE A 1 95 ? 12.344 -5.574 -4.578 1 98.88 95 PHE A CA 1
ATOM 781 C C . PHE A 1 95 ? 13.859 -5.527 -4.461 1 98.88 95 PHE A C 1
ATOM 783 O O . PHE A 1 95 ? 14.398 -5.117 -3.428 1 98.88 95 PHE A O 1
ATOM 790 N N . TYR A 1 96 ? 14.477 -5.832 -5.574 1 98.69 96 TYR A N 1
ATOM 791 C CA . TYR A 1 96 ? 15.93 -5.805 -5.613 1 98.69 96 TYR A CA 1
ATOM 792 C C . TYR A 1 96 ? 16.422 -5.039 -6.832 1 98.69 96 TYR A C 1
ATOM 794 O O . TYR A 1 96 ? 15.797 -5.066 -7.891 1 98.69 96 TYR A O 1
ATOM 802 N N . THR A 1 97 ? 17.594 -4.434 -6.688 1 97.75 97 THR A N 1
ATOM 803 C CA . THR A 1 97 ? 18.375 -4.051 -7.859 1 97.75 97 THR A CA 1
ATOM 804 C C . THR A 1 97 ? 19.125 -5.25 -8.422 1 97.75 97 THR A C 1
ATOM 806 O O . THR A 1 97 ? 19.25 -6.285 -7.762 1 97.75 97 THR A O 1
ATOM 809 N N . PRO A 1 98 ? 19.625 -5.152 -9.656 1 96.88 98 PRO A N 1
ATOM 810 C CA . PRO A 1 98 ? 20.312 -6.289 -10.281 1 96.88 98 PRO A CA 1
ATOM 811 C C . PRO A 1 98 ? 21.547 -6.734 -9.5 1 96.88 98 PRO A C 1
ATOM 813 O O . PRO A 1 98 ? 21.969 -7.891 -9.602 1 96.88 98 PRO A O 1
ATOM 816 N N . ASP A 1 99 ? 22.094 -5.828 -8.68 1 96.81 99 ASP A N 1
ATOM 817 C CA . ASP A 1 99 ? 23.297 -6.168 -7.914 1 96.81 99 ASP A CA 1
ATOM 818 C C . ASP A 1 99 ? 22.922 -6.77 -6.562 1 96.81 99 ASP A C 1
ATOM 820 O O . ASP A 1 99 ? 23.797 -7.082 -5.754 1 96.81 99 ASP A O 1
ATOM 824 N N . GLY A 1 100 ? 21.609 -6.906 -6.254 1 97.56 100 GLY A N 1
ATOM 825 C CA . GLY A 1 100 ? 21.172 -7.641 -5.074 1 97.56 100 GLY A CA 1
ATOM 826 C C . GLY A 1 100 ? 20.812 -6.738 -3.912 1 97.56 100 GLY A C 1
ATOM 827 O O . GLY A 1 100 ? 20.562 -7.215 -2.803 1 97.56 100 GLY A O 1
ATOM 828 N N . MET A 1 101 ? 20.75 -5.422 -4.133 1 98.12 101 MET A N 1
ATOM 829 C CA . MET A 1 101 ? 20.359 -4.496 -3.074 1 98.12 101 MET A CA 1
ATOM 830 C C . MET A 1 101 ? 18.859 -4.578 -2.812 1 98.12 101 MET A C 1
ATOM 832 O O . MET A 1 101 ? 18.047 -4.441 -3.736 1 98.12 101 MET A O 1
ATOM 836 N N . HIS A 1 102 ? 18.516 -4.832 -1.536 1 98.75 102 HIS A N 1
ATOM 837 C CA . HIS A 1 102 ? 17.109 -4.945 -1.141 1 98.75 102 HIS A CA 1
ATOM 838 C C . HIS A 1 102 ? 16.5 -3.57 -0.914 1 98.75 102 HIS A C 1
ATOM 840 O O . HIS A 1 102 ? 16.891 -2.848 0.001 1 98.75 102 HIS A O 1
ATOM 846 N N . CYS A 1 103 ? 15.438 -3.273 -1.68 1 98.75 103 CYS A N 1
ATOM 847 C CA . CYS A 1 103 ? 14.922 -1.908 -1.69 1 98.75 103 CYS A CA 1
ATOM 848 C C . CYS A 1 103 ? 13.594 -1.82 -0.953 1 98.75 103 CYS A C 1
ATOM 850 O O . CYS A 1 103 ? 13.242 -0.765 -0.422 1 98.75 103 CYS A O 1
ATOM 852 N N . ALA A 1 104 ? 12.828 -2.859 -0.919 1 98.81 104 ALA A N 1
ATOM 853 C CA . ALA A 1 104 ? 11.508 -2.838 -0.291 1 98.81 104 ALA A CA 1
ATOM 854 C C . ALA A 1 104 ? 10.953 -4.25 -0.135 1 98.81 104 ALA A C 1
ATOM 856 O O . ALA A 1 104 ? 11.406 -5.18 -0.809 1 98.81 104 ALA A O 1
ATOM 857 N N . THR A 1 105 ? 10.008 -4.422 0.734 1 98.88 105 THR A N 1
ATOM 858 C CA . THR A 1 105 ? 9.227 -5.648 0.899 1 98.88 105 THR A CA 1
ATOM 859 C C . THR A 1 105 ? 7.738 -5.336 0.973 1 98.88 105 THR A C 1
ATOM 861 O O . THR A 1 105 ? 7.332 -4.355 1.598 1 98.88 105 THR A O 1
ATOM 864 N N . SER A 1 106 ? 6.984 -6.125 0.35 1 98.81 106 SER A N 1
ATOM 8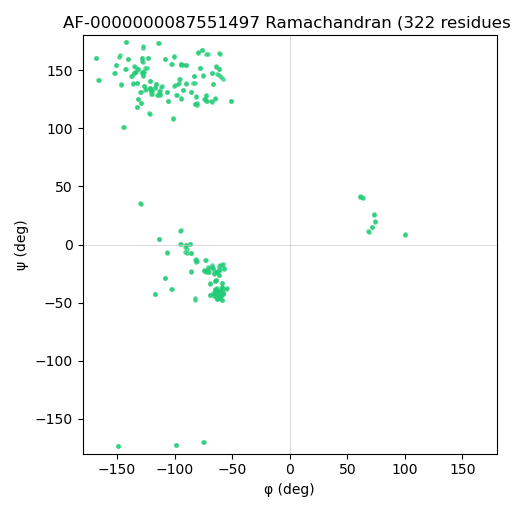65 C CA . SER A 1 106 ? 5.531 -6.035 0.432 1 98.81 106 SER A CA 1
ATOM 866 C C . SER A 1 106 ? 4.914 -7.383 0.785 1 98.81 106 SER A C 1
ATOM 868 O O . SER A 1 106 ? 5.441 -8.43 0.408 1 98.81 106 SER A O 1
ATOM 870 N N . GLU A 1 107 ? 3.855 -7.359 1.471 1 98.62 107 GLU A N 1
ATOM 871 C CA . GLU A 1 107 ? 3.031 -8.523 1.774 1 98.62 107 GLU A CA 1
ATOM 872 C C . GLU A 1 107 ? 1.564 -8.266 1.443 1 98.62 107 GLU A C 1
ATOM 874 O O . GLU A 1 107 ? 1.025 -7.211 1.775 1 98.62 107 GLU A O 1
ATOM 879 N N . ALA A 1 108 ? 0.965 -9.156 0.763 1 98.56 108 ALA A N 1
ATOM 880 C CA . ALA A 1 108 ? -0.434 -9.023 0.365 1 98.56 108 ALA A CA 1
ATOM 881 C C . ALA A 1 108 ? -1.224 -10.281 0.726 1 98.56 108 ALA A C 1
ATOM 883 O O . ALA A 1 108 ? -0.891 -11.383 0.28 1 98.56 108 ALA A O 1
ATOM 884 N N . THR A 1 109 ? -2.242 -10.133 1.507 1 98.62 109 THR A N 1
ATOM 885 C CA . THR A 1 109 ? -3.131 -11.227 1.876 1 98.62 109 THR A CA 1
ATOM 886 C C . THR A 1 109 ? -4.469 -11.102 1.155 1 98.62 109 THR A C 1
ATOM 888 O O . THR A 1 109 ? -5.074 -10.031 1.132 1 98.62 109 THR A O 1
ATOM 891 N N . GLY A 1 110 ? -4.84 -12.195 0.593 1 98 110 GLY A N 1
ATOM 892 C CA . GLY A 1 110 ? -6.09 -12.188 -0.146 1 98 110 GLY A CA 1
ATOM 893 C C . GLY A 1 110 ? -6.801 -13.531 -0.132 1 98 110 GLY A C 1
ATOM 894 O O . GLY A 1 110 ? -6.406 -14.438 0.597 1 98 110 GLY A O 1
ATOM 895 N N . VAL A 1 111 ? -7.887 -13.562 -0.93 1 98.25 111 VAL A N 1
ATOM 896 C CA . VAL A 1 111 ? -8.719 -14.758 -1.02 1 98.25 111 VAL A CA 1
ATOM 897 C C . VAL A 1 111 ? -9.164 -14.969 -2.465 1 98.25 111 VAL A C 1
ATOM 899 O O . VAL A 1 111 ? -9.109 -14.047 -3.279 1 98.25 111 VAL A O 1
ATOM 902 N N . TRP A 1 112 ? -9.531 -16.172 -2.73 1 97.44 112 TRP A N 1
ATOM 903 C CA . TRP A 1 112 ? -10.25 -16.469 -3.963 1 97.44 112 TRP A CA 1
ATOM 904 C C . TRP A 1 112 ? -11.758 -16.359 -3.754 1 97.44 112 TRP A C 1
ATOM 906 O O . TRP A 1 112 ? -12.289 -16.812 -2.742 1 97.44 112 TRP A O 1
ATOM 916 N N . ILE A 1 113 ? -12.359 -15.758 -4.754 1 96.81 113 ILE A N 1
ATOM 917 C CA . ILE A 1 113 ? -13.812 -15.641 -4.625 1 96.81 113 ILE A CA 1
ATOM 918 C C . ILE A 1 113 ? -14.484 -16.203 -5.871 1 96.81 113 ILE A C 1
ATOM 920 O O . ILE A 1 113 ? -13.914 -16.172 -6.965 1 96.81 113 ILE A O 1
ATOM 924 N N . ASP A 1 114 ? -15.695 -16.766 -5.672 1 96.88 114 ASP A N 1
ATOM 925 C CA . ASP A 1 114 ? -16.594 -17.062 -6.777 1 96.88 114 ASP A CA 1
ATOM 926 C C . ASP A 1 114 ? -17.188 -15.781 -7.359 1 96.88 114 ASP A C 1
ATOM 928 O O . ASP A 1 114 ? -17.891 -15.039 -6.66 1 96.88 114 ASP A O 1
ATOM 932 N N . MET A 1 115 ? -17.016 -15.578 -8.594 1 93.06 115 MET A N 1
ATOM 933 C CA . MET A 1 115 ? -17.375 -14.289 -9.18 1 93.06 115 MET A CA 1
ATOM 934 C C . MET A 1 115 ? -18.875 -14.148 -9.32 1 93.06 115 MET A C 1
ATOM 936 O O . MET A 1 115 ? -19.406 -13.039 -9.383 1 93.06 115 MET A O 1
ATOM 940 N N . MET A 1 116 ? -19.531 -15.203 -9.344 1 93.44 116 MET A N 1
ATOM 941 C CA . MET A 1 116 ? -21 -15.18 -9.406 1 93.44 116 MET A CA 1
ATOM 942 C C . MET A 1 116 ? -21.594 -14.984 -8.016 1 93.44 116 MET A C 1
ATOM 944 O O . MET A 1 116 ? -22.422 -14.086 -7.816 1 93.44 116 MET A O 1
ATOM 948 N N . LEU A 1 117 ? -21.125 -15.734 -7.039 1 93.94 117 LEU A N 1
ATOM 949 C CA . LEU A 1 117 ? -21.672 -15.703 -5.684 1 93.94 117 LEU A CA 1
ATOM 950 C C . LEU A 1 117 ? -21.016 -14.586 -4.871 1 93.94 117 LEU A C 1
ATOM 952 O O . LEU A 1 117 ? -21.562 -14.172 -3.84 1 93.94 117 LEU A O 1
ATOM 956 N N . ARG A 1 118 ? -19.922 -14.234 -5.27 1 90.69 118 ARG A N 1
ATOM 957 C CA . ARG A 1 118 ? -19.125 -13.211 -4.598 1 90.69 118 ARG A CA 1
ATOM 958 C C . ARG A 1 118 ? -18.781 -13.633 -3.172 1 90.69 118 ARG A C 1
ATOM 960 O O . ARG A 1 118 ? -18.906 -12.836 -2.238 1 90.69 118 ARG A O 1
ATOM 967 N N . LYS A 1 119 ? -18.453 -14.844 -3.021 1 95.25 119 LYS A N 1
ATOM 968 C CA . LYS A 1 119 ? -18.031 -15.43 -1.751 1 95.25 119 LYS A CA 1
ATOM 969 C C . LYS A 1 119 ? -16.703 -16.172 -1.897 1 95.25 119 LYS A C 1
ATOM 971 O O . LYS A 1 119 ? -16.359 -16.625 -2.986 1 95.25 119 LYS A O 1
ATOM 976 N N . MET A 1 120 ? -16.109 -16.281 -0.767 1 96.44 120 MET A N 1
ATOM 977 C CA . MET A 1 120 ? -14.852 -17.016 -0.746 1 96.44 120 MET A CA 1
ATOM 978 C C . MET A 1 120 ? -15.055 -18.453 -1.229 1 96.44 120 MET A C 1
ATOM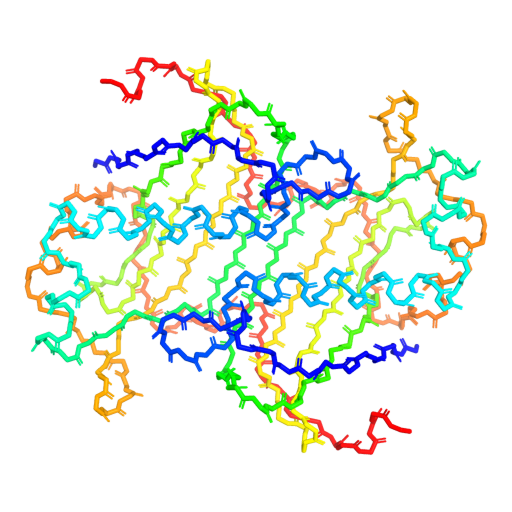 980 O O . MET A 1 120 ? -16.062 -19.078 -0.904 1 96.44 120 MET A O 1
ATOM 984 N N . THR A 1 121 ? -14.062 -18.953 -1.939 1 97.44 121 THR A N 1
ATOM 985 C CA . THR A 1 121 ? -14.164 -20.297 -2.482 1 97.44 121 THR A CA 1
ATOM 986 C C . THR A 1 121 ? -12.789 -20.969 -2.547 1 97.44 121 THR A C 1
ATOM 988 O O . THR A 1 121 ? -11.766 -20.281 -2.514 1 97.44 121 THR A O 1
ATOM 991 N N . THR A 1 122 ? -12.836 -22.266 -2.656 1 96.81 122 THR A N 1
ATOM 992 C CA . THR A 1 122 ? -11.625 -23.016 -2.947 1 96.81 122 THR A CA 1
ATOM 993 C C . THR A 1 122 ? -11.312 -22.984 -4.441 1 96.81 122 THR A C 1
ATOM 995 O O . THR A 1 122 ? -12.18 -23.25 -5.27 1 96.81 122 THR A O 1
ATOM 998 N N . PRO A 1 123 ? -10.109 -22.594 -4.766 1 96.81 123 PRO A N 1
ATOM 999 C CA . PRO A 1 123 ? -9.781 -22.578 -6.191 1 96.81 123 PRO A CA 1
ATOM 1000 C C . PRO A 1 123 ? -9.633 -23.969 -6.785 1 96.81 123 PRO A C 1
ATOM 1002 O O . PRO A 1 123 ? -9.539 -24.953 -6.043 1 96.81 123 PRO A O 1
ATOM 1005 N N . PRO A 1 124 ? -9.664 -24.078 -8.102 1 95.81 124 PRO A N 1
ATOM 1006 C CA . PRO A 1 124 ? -9.477 -25.391 -8.742 1 95.81 124 PRO A CA 1
ATOM 1007 C C . PRO A 1 124 ? -8.117 -26.016 -8.438 1 95.81 124 PRO A C 1
ATOM 1009 O O . PRO A 1 124 ? -7.195 -25.312 -8.016 1 95.81 124 PRO A O 1
ATOM 1012 N N . ASP A 1 125 ? -7.965 -27.281 -8.688 1 94.75 125 ASP A N 1
ATOM 1013 C CA . ASP A 1 125 ? -6.754 -28.031 -8.383 1 94.75 125 ASP A CA 1
ATOM 1014 C C . ASP A 1 125 ? -5.539 -27.438 -9.086 1 94.75 125 ASP A C 1
ATOM 1016 O O . ASP A 1 125 ? -4.43 -27.469 -8.555 1 94.75 125 ASP A O 1
ATOM 1020 N N . ASP A 1 126 ? -5.773 -26.906 -10.258 1 93.81 126 ASP A N 1
ATOM 1021 C CA . ASP A 1 126 ? -4.68 -26.312 -11.023 1 93.81 126 ASP A CA 1
ATOM 1022 C C . ASP A 1 126 ? -4.023 -25.172 -10.25 1 93.81 126 ASP A C 1
ATOM 1024 O O . ASP A 1 126 ? -2.797 -25.062 -10.227 1 93.81 126 ASP A O 1
ATOM 1028 N N . VAL A 1 127 ? -4.863 -24.391 -9.633 1 94.88 127 VAL A N 1
ATOM 1029 C CA . VAL A 1 127 ? -4.371 -23.266 -8.844 1 94.88 127 VAL A CA 1
ATOM 1030 C C . VAL A 1 127 ? -3.648 -23.781 -7.605 1 94.88 127 VAL A C 1
ATOM 1032 O O . VAL A 1 127 ? -2.553 -23.328 -7.277 1 94.88 127 VAL A O 1
ATOM 1035 N N . VAL A 1 128 ? -4.215 -24.75 -6.957 1 95.19 128 VAL A N 1
ATOM 1036 C CA . VAL A 1 128 ? -3.639 -25.328 -5.746 1 95.19 128 VAL A CA 1
ATOM 1037 C C . VAL A 1 128 ? -2.254 -25.906 -6.051 1 95.19 128 VAL A C 1
ATOM 1039 O O . VAL A 1 128 ? -1.302 -25.672 -5.301 1 95.19 128 VAL A O 1
ATOM 1042 N N . GLU A 1 129 ? -2.162 -26.594 -7.117 1 94.31 129 GLU A N 1
ATOM 1043 C CA . GLU A 1 129 ? -0.896 -27.203 -7.512 1 94.31 129 GLU A CA 1
ATOM 1044 C C . GLU A 1 129 ? 0.159 -26.141 -7.809 1 94.31 129 GLU A C 1
ATOM 1046 O O . GLU A 1 129 ? 1.316 -26.266 -7.406 1 94.31 129 GLU A O 1
ATOM 1051 N N . ALA A 1 130 ? -0.299 -25.125 -8.508 1 93.44 130 ALA A N 1
ATOM 1052 C CA . ALA A 1 130 ? 0.62 -24.047 -8.828 1 93.44 130 ALA A CA 1
ATOM 1053 C C . ALA A 1 130 ? 1.142 -23.375 -7.559 1 93.44 130 ALA A C 1
ATOM 1055 O O . ALA A 1 130 ? 2.346 -23.141 -7.422 1 93.44 130 ALA A O 1
ATOM 1056 N N . MET A 1 131 ? 0.267 -23.125 -6.633 1 94.44 131 MET A N 1
ATOM 1057 C CA . MET A 1 131 ? 0.642 -22.484 -5.371 1 94.44 131 MET A CA 1
ATOM 1058 C C . MET A 1 131 ? 1.583 -23.391 -4.57 1 94.44 131 MET A C 1
ATOM 1060 O O . MET A 1 131 ? 2.549 -22.906 -3.977 1 94.44 131 MET A O 1
ATOM 1064 N N . ASN A 1 132 ? 1.36 -24.609 -4.586 1 94.56 132 ASN A N 1
ATOM 1065 C CA . ASN A 1 132 ? 2.152 -25.562 -3.818 1 94.56 132 ASN A CA 1
ATOM 1066 C C . ASN A 1 132 ? 3.604 -25.594 -4.285 1 94.56 132 ASN A C 1
ATOM 1068 O O . ASN A 1 132 ? 4.516 -25.812 -3.488 1 94.56 132 ASN A O 1
ATOM 1072 N N . LYS A 1 133 ? 3.789 -25.328 -5.523 1 94.69 133 LYS A N 1
ATOM 1073 C CA . LYS A 1 133 ? 5.137 -25.312 -6.09 1 94.69 133 LYS A CA 1
ATOM 1074 C C . LYS A 1 133 ? 5.992 -24.234 -5.445 1 94.69 133 LYS A C 1
ATOM 1076 O O . LYS A 1 133 ? 7.223 -24.312 -5.457 1 94.69 133 LYS A O 1
ATOM 1081 N N . TYR A 1 134 ? 5.348 -23.25 -4.906 1 95.56 134 TYR A N 1
ATOM 1082 C CA . TYR A 1 134 ? 6.086 -22.094 -4.434 1 95.56 134 TYR A CA 1
ATOM 1083 C C . TYR A 1 134 ? 6.012 -21.969 -2.914 1 95.56 134 TYR A C 1
ATOM 1085 O O . TYR A 1 134 ? 6.422 -20.953 -2.34 1 95.56 134 TYR A O 1
ATOM 1093 N N . LYS A 1 135 ? 5.43 -22.906 -2.297 1 95.31 135 LYS A N 1
ATOM 1094 C CA . LYS A 1 135 ? 5.449 -22.984 -0.837 1 95.31 135 LYS A CA 1
ATOM 1095 C C . LYS A 1 135 ? 6.781 -23.516 -0.328 1 95.31 135 LYS A C 1
ATOM 1097 O O . LYS A 1 135 ? 7.504 -24.203 -1.061 1 95.31 135 LYS A O 1
ATOM 1102 N N . SER A 1 136 ? 7.113 -23.109 0.839 1 94.56 136 SER A N 1
ATOM 1103 C CA . SER A 1 136 ? 8.281 -23.609 1.558 1 94.56 136 SER A CA 1
ATOM 1104 C C . SER A 1 136 ? 7.91 -24.094 2.953 1 94.56 136 SER A C 1
ATOM 1106 O O . SER A 1 136 ? 6.773 -23.906 3.396 1 94.56 136 SER A O 1
ATOM 1108 N N . PRO A 1 137 ? 8.82 -24.781 3.668 1 93.88 137 PRO A N 1
ATOM 1109 C CA . PRO A 1 137 ? 8.531 -25.203 5.039 1 93.88 137 PRO A CA 1
ATOM 1110 C C . PRO A 1 137 ? 8.195 -24.031 5.961 1 93.88 137 PRO A C 1
ATOM 1112 O O . PRO A 1 137 ? 7.586 -24.219 7.016 1 93.88 137 PRO A O 1
ATOM 1115 N N . GLU A 1 138 ? 8.547 -22.828 5.492 1 94.81 138 GLU A N 1
ATOM 1116 C CA . GLU A 1 138 ? 8.312 -21.641 6.309 1 94.81 138 GLU A CA 1
ATOM 1117 C C . GLU A 1 138 ? 6.941 -21.031 6.016 1 94.81 138 GLU A C 1
ATOM 1119 O O . GLU A 1 138 ? 6.504 -20.109 6.715 1 94.81 138 GLU A O 1
ATOM 1124 N N . THR A 1 139 ? 6.293 -21.578 5.016 1 97.62 139 THR A N 1
ATOM 1125 C CA . THR A 1 139 ? 4.973 -21.062 4.672 1 97.62 139 THR A CA 1
ATOM 1126 C C . THR A 1 139 ? 3.98 -21.312 5.805 1 97.62 139 THR A C 1
ATOM 1128 O O . THR A 1 139 ? 3.803 -22.453 6.234 1 97.62 139 THR A O 1
ATOM 1131 N N . VAL A 1 140 ? 3.365 -20.281 6.242 1 97.75 140 VAL A N 1
ATOM 1132 C CA . VAL A 1 140 ? 2.445 -20.359 7.371 1 97.75 140 VAL A CA 1
ATOM 1133 C C . VAL A 1 140 ? 1.073 -20.828 6.891 1 97.75 140 VAL A C 1
ATOM 1135 O O . VAL A 1 140 ? 0.592 -20.391 5.844 1 97.75 140 VAL A O 1
ATOM 1138 N N . ILE A 1 141 ? 0.451 -21.688 7.656 1 97.94 141 ILE A N 1
ATOM 1139 C CA . ILE A 1 141 ? -0.928 -22.078 7.375 1 97.94 141 ILE A CA 1
ATOM 1140 C C . ILE A 1 141 ? -1.881 -21.016 7.906 1 97.94 141 ILE A C 1
ATOM 1142 O O . ILE A 1 141 ? -1.896 -20.734 9.109 1 97.94 141 ILE A O 1
ATOM 1146 N N . LEU A 1 142 ? -2.67 -20.469 7.023 1 98.19 142 LEU A N 1
ATOM 1147 C CA . LEU A 1 142 ? -3.6 -19.406 7.375 1 98.19 142 LEU A CA 1
ATOM 1148 C C . LEU A 1 142 ? -5.023 -19.938 7.484 1 98.19 142 LEU A C 1
ATOM 1150 O O . LEU A 1 142 ? -5.344 -20.984 6.922 1 98.19 142 LEU A O 1
ATOM 1154 N N . SER A 1 143 ? -5.855 -19.266 8.25 1 97.62 143 SER A N 1
ATOM 1155 C CA . SER A 1 143 ? -7.289 -19.531 8.352 1 97.62 143 SER A CA 1
ATOM 1156 C C . SER A 1 143 ? -8.078 -18.234 8.484 1 97.62 143 SER A C 1
ATOM 1158 O O . SER A 1 143 ? -7.5 -17.156 8.617 1 97.62 143 SER A O 1
ATOM 1160 N N . LYS A 1 144 ? -9.375 -18.375 8.461 1 95.81 144 LYS A N 1
ATOM 1161 C CA . LYS A 1 144 ? -10.25 -17.219 8.594 1 95.81 144 LYS A CA 1
ATOM 1162 C C . LYS A 1 144 ? -10.047 -16.531 9.945 1 95.81 144 LYS A C 1
ATOM 1164 O O . LYS A 1 144 ? -10.25 -15.32 10.07 1 95.81 144 LYS A O 1
ATOM 1169 N N . GLU A 1 145 ? -9.633 -17.234 10.867 1 96.19 145 GLU A N 1
ATOM 1170 C CA . GLU A 1 145 ? -9.375 -16.672 12.195 1 96.19 145 GLU A CA 1
ATOM 1171 C C . GLU A 1 145 ? -8.258 -15.641 12.156 1 96.19 145 GLU A C 1
ATOM 1173 O O . GLU A 1 145 ? -8.242 -14.703 12.961 1 96.19 145 GLU A O 1
ATOM 1178 N N . ASP A 1 146 ? -7.43 -15.75 11.188 1 96.38 146 ASP A N 1
ATOM 1179 C CA . ASP A 1 146 ? -6.305 -14.828 11.062 1 96.38 146 ASP A CA 1
ATOM 1180 C C . ASP A 1 146 ? -6.777 -13.445 10.625 1 96.38 146 ASP A C 1
ATOM 1182 O O . ASP A 1 146 ? -6.078 -12.445 10.836 1 96.38 146 ASP A O 1
ATOM 1186 N N . PHE A 1 147 ? -7.984 -13.406 9.992 1 95 147 PHE A N 1
ATOM 1187 C CA . PHE A 1 147 ? -8.508 -12.117 9.547 1 95 147 PHE A CA 1
ATOM 1188 C C . PHE A 1 147 ? -8.828 -11.227 10.734 1 95 147 PHE A C 1
ATOM 1190 O O . PHE A 1 147 ? -8.781 -10 10.625 1 95 147 PHE A O 1
ATOM 1197 N N . LYS A 1 148 ? -9.102 -11.82 11.875 1 93.69 148 LYS A N 1
ATOM 1198 C CA . LYS A 1 148 ? -9.406 -11.062 13.086 1 93.69 148 LYS A CA 1
ATOM 1199 C C . LYS A 1 148 ? -8.18 -10.297 13.578 1 93.69 148 LYS A C 1
ATOM 1201 O O . LYS A 1 148 ? -8.305 -9.312 14.312 1 93.69 148 LYS A O 1
ATOM 1206 N N . LYS A 1 149 ? -7.016 -10.688 13.102 1 92.94 149 LYS A N 1
ATOM 1207 C CA . LYS A 1 149 ? -5.766 -10.086 13.547 1 92.94 149 LYS A CA 1
ATOM 1208 C C . LYS A 1 149 ? -5.379 -8.898 12.672 1 92.94 149 LYS A C 1
ATOM 1210 O O . LYS A 1 149 ? -4.387 -8.219 12.938 1 92.94 149 LYS A O 1
ATOM 1215 N N . PHE A 1 150 ? -6.207 -8.664 11.648 1 93.31 150 PHE A N 1
ATOM 1216 C CA . PHE A 1 150 ? -5.93 -7.496 10.82 1 93.31 150 PHE A CA 1
ATOM 1217 C C . PHE A 1 150 ? -6.047 -6.211 11.633 1 93.31 150 PHE A C 1
ATOM 1219 O O . PHE A 1 150 ? -6.883 -6.117 12.531 1 93.31 150 PHE A O 1
ATOM 1226 N N . PRO A 1 151 ? -5.281 -5.281 11.32 1 91.56 151 PRO A N 1
ATOM 1227 C CA . PRO A 1 151 ? -5.188 -4.086 12.164 1 91.56 151 PRO A CA 1
ATOM 1228 C C . PRO A 1 151 ? -6.422 -3.191 12.055 1 91.56 151 PRO A C 1
ATOM 1230 O O . PRO A 1 151 ? -6.676 -2.381 12.953 1 91.56 151 PRO A O 1
ATOM 1233 N N . PHE A 1 152 ? -7.125 -3.342 10.93 1 96.12 152 PHE A N 1
ATOM 1234 C CA . PHE A 1 152 ? -8.234 -2.42 10.695 1 96.12 152 PHE A CA 1
ATOM 1235 C C . PHE A 1 152 ? -9.516 -3.18 10.398 1 96.12 152 PHE A C 1
ATOM 1237 O O . PHE A 1 152 ? -9.492 -4.207 9.711 1 96.12 152 PHE A O 1
ATOM 1244 N N . HIS A 1 153 ? -10.602 -2.66 10.836 1 96.06 153 HIS A N 1
ATOM 1245 C CA . HIS A 1 153 ? -11.938 -3.207 10.602 1 96.06 153 HIS A CA 1
ATOM 1246 C C . HIS A 1 153 ? -12.914 -2.115 10.18 1 96.06 153 HIS A C 1
ATOM 1248 O O . HIS A 1 153 ? -12.766 -0.957 10.578 1 96.06 153 HIS A O 1
ATOM 1254 N N . PRO A 1 154 ? -13.891 -2.43 9.367 1 96.12 154 PRO A N 1
ATOM 1255 C CA . PRO A 1 154 ? -14.812 -1.407 8.867 1 96.12 154 PRO A CA 1
ATOM 1256 C C . PRO A 1 154 ? -15.688 -0.809 9.969 1 96.12 154 PRO A C 1
ATOM 1258 O O . PRO A 1 154 ? -16.125 -1.525 10.867 1 96.12 154 PRO A O 1
ATOM 1261 N N . HIS A 1 155 ? -15.836 0.495 9.883 1 97 155 HIS A N 1
ATOM 1262 C CA . HIS A 1 155 ? -16.703 1.27 10.766 1 97 155 HIS A CA 1
ATOM 1263 C C . HIS A 1 155 ? -17.359 2.42 10.016 1 97 155 HIS A C 1
ATOM 1265 O O . HIS A 1 155 ? -16.766 3.482 9.844 1 97 155 HIS A O 1
ATOM 1271 N N . ASN A 1 156 ? -18.656 2.242 9.625 1 97.25 156 ASN A N 1
ATOM 1272 C CA . ASN A 1 156 ? -19.375 3.311 8.938 1 97.25 156 ASN A CA 1
ATOM 1273 C C . ASN A 1 156 ? -19.547 4.535 9.836 1 97.25 156 ASN A C 1
ATOM 1275 O O . ASN A 1 156 ? -19.562 4.418 11.062 1 97.25 156 ASN A O 1
ATOM 1279 N N . ILE A 1 157 ? -19.656 5.668 9.203 1 96.06 157 ILE A N 1
ATOM 1280 C CA . ILE A 1 157 ? -19.797 6.875 10.008 1 96.06 157 ILE A CA 1
ATOM 1281 C C . ILE A 1 157 ? -21 7.676 9.523 1 96.06 157 ILE A C 1
ATOM 1283 O O . ILE A 1 157 ? -21.516 7.441 8.43 1 96.06 157 ILE A O 1
ATOM 1287 N N . ASP A 1 158 ? -21.484 8.578 10.406 1 96.12 158 ASP A N 1
ATOM 1288 C CA . ASP A 1 158 ? -22.516 9.531 10.039 1 96.12 158 ASP A CA 1
ATOM 1289 C C . ASP A 1 158 ? -22 10.562 9.039 1 96.12 158 ASP A C 1
ATOM 1291 O O . ASP A 1 158 ? -21.016 11.258 9.312 1 96.12 158 ASP A O 1
ATOM 1295 N N . PRO A 1 159 ? -22.672 10.648 7.902 1 93.56 159 PRO A N 1
ATOM 1296 C CA . PRO A 1 159 ? -22.203 11.586 6.879 1 93.56 159 PRO A CA 1
ATOM 1297 C C . PRO A 1 159 ? -22.109 13.023 7.387 1 93.56 159 PRO A C 1
ATOM 1299 O O . PRO A 1 159 ? -21.422 13.852 6.785 1 93.56 159 PRO A O 1
ATOM 1302 N N . ALA A 1 160 ? -22.766 13.398 8.406 1 93.25 160 ALA A N 1
ATOM 1303 C CA . ALA A 1 160 ? -22.703 14.734 8.992 1 93.25 160 ALA A CA 1
ATOM 1304 C C . ALA A 1 160 ? -21.281 15.07 9.453 1 93.25 160 ALA A C 1
ATOM 1306 O O . ALA A 1 160 ? -20.938 16.234 9.633 1 93.25 160 ALA A O 1
ATOM 1307 N N . GLU A 1 161 ? -20.453 14.008 9.602 1 89.88 161 GLU A N 1
ATOM 1308 C CA . GLU A 1 161 ? -19.078 14.18 10.062 1 89.88 161 GLU A CA 1
ATOM 1309 C C . GLU A 1 161 ? -18.219 14.852 9 1 89.88 161 GLU A C 1
ATOM 1311 O O . GLU A 1 161 ? -17.141 15.367 9.297 1 89.88 161 GLU A O 1
ATOM 1316 N N . PHE A 1 162 ? -18.656 14.805 7.691 1 88.19 162 PHE A N 1
ATOM 1317 C CA . PHE A 1 162 ? -17.828 15.305 6.598 1 88.19 162 PHE A CA 1
ATOM 1318 C C . PHE A 1 162 ? -17.953 16.812 6.48 1 88.19 162 PHE A C 1
ATOM 1320 O O . PHE A 1 162 ? -17.188 17.453 5.738 1 88.19 162 PHE A O 1
ATOM 1327 N N . GLY A 1 163 ? -19.078 17.531 7.242 1 72.5 163 GLY A N 1
ATOM 1328 C CA . GLY A 1 163 ? -19.422 18.938 7.148 1 72.5 163 GLY A CA 1
ATOM 1329 C C . GLY A 1 163 ? -19.359 19.656 8.477 1 72.5 163 GLY A C 1
ATOM 1330 O O . GLY A 1 163 ? -19.359 19.016 9.539 1 72.5 163 GLY A O 1
ATOM 1331 N N . MET B 1 1 ? -8.539 17.203 15.438 1 90.88 1 MET B N 1
ATOM 1332 C CA . MET B 1 1 ? -9.211 17.547 14.18 1 90.88 1 MET B CA 1
ATOM 1333 C C . MET B 1 1 ? -8.922 16.5 13.109 1 90.88 1 MET B C 1
ATOM 1335 O O . MET B 1 1 ? -7.918 15.789 13.188 1 90.88 1 MET B O 1
ATOM 1339 N N . ILE B 1 2 ? -9.883 16.359 12.211 1 95.56 2 ILE B N 1
ATOM 1340 C CA . ILE B 1 2 ? -9.711 15.477 11.062 1 95.56 2 ILE B CA 1
ATOM 1341 C C . ILE B 1 2 ? -9.859 16.281 9.773 1 95.56 2 ILE B C 1
ATOM 1343 O O . ILE B 1 2 ? -10.758 17.109 9.648 1 95.56 2 ILE B O 1
ATOM 1347 N N . PHE B 1 3 ? -8.922 16.156 8.859 1 97.44 3 PHE B N 1
ATOM 1348 C CA . PHE B 1 3 ? -9.016 16.75 7.527 1 97.44 3 PHE B CA 1
ATOM 1349 C C . PHE B 1 3 ? -9.625 15.758 6.539 1 97.44 3 PHE B C 1
ATOM 1351 O O . PHE B 1 3 ? -9.242 14.586 6.504 1 97.44 3 PHE B O 1
ATOM 1358 N N . TYR B 1 4 ? -10.609 16.234 5.742 1 97.94 4 TYR B N 1
ATOM 1359 C CA . TYR B 1 4 ? -11.227 15.398 4.715 1 97.94 4 TYR B CA 1
ATOM 1360 C C . TYR B 1 4 ? -10.953 15.953 3.322 1 97.94 4 TYR B C 1
ATOM 1362 O O . TYR B 1 4 ? -11 17.172 3.113 1 97.94 4 TYR B O 1
ATOM 1370 N N . HIS B 1 5 ? -10.656 15.133 2.428 1 98.25 5 HIS B N 1
ATOM 1371 C CA . HIS B 1 5 ? -10.477 15.477 1.022 1 98.25 5 HIS B CA 1
ATOM 1372 C C . HIS B 1 5 ? -11.367 14.625 0.128 1 98.25 5 HIS B C 1
ATOM 1374 O O . HIS B 1 5 ? -11.422 13.398 0.284 1 98.25 5 HIS B O 1
ATOM 1380 N N . LYS B 1 6 ? -12.023 15.273 -0.793 1 97.94 6 LYS B N 1
ATOM 1381 C CA . LYS B 1 6 ? -12.969 14.578 -1.661 1 97.94 6 LYS B CA 1
ATOM 1382 C C . LYS B 1 6 ? -12.352 14.289 -3.025 1 97.94 6 LYS B C 1
ATOM 1384 O O . LYS B 1 6 ? -11.672 15.141 -3.598 1 97.94 6 LYS B O 1
ATOM 1389 N N . PHE B 1 7 ? -12.609 13.086 -3.471 1 98.31 7 PHE B N 1
ATOM 1390 C CA . PHE B 1 7 ? -12.164 12.68 -4.797 1 98.31 7 PHE B CA 1
ATOM 1391 C C . PHE B 1 7 ? -13.344 12.266 -5.664 1 98.31 7 PHE B C 1
ATOM 1393 O O . PHE B 1 7 ? -14.281 11.617 -5.188 1 98.31 7 PHE B O 1
ATOM 1400 N N . GLU B 1 8 ? -13.266 12.641 -6.887 1 97.62 8 GLU B N 1
ATOM 1401 C CA . GLU B 1 8 ? -14.062 11.984 -7.918 1 97.62 8 GLU B CA 1
ATOM 1402 C C . GLU B 1 8 ? -13.273 10.875 -8.602 1 97.62 8 GLU B C 1
ATOM 1404 O O . GLU B 1 8 ? -12.195 11.117 -9.148 1 97.62 8 GLU B O 1
ATOM 1409 N N . VAL B 1 9 ? -13.852 9.727 -8.609 1 98 9 VAL B N 1
ATOM 1410 C CA . VAL B 1 9 ? -13.141 8.586 -9.18 1 98 9 VAL B CA 1
ATOM 1411 C C . VAL B 1 9 ? -13.102 8.711 -10.695 1 98 9 VAL B C 1
ATOM 1413 O O . VAL B 1 9 ? -14.141 8.875 -11.344 1 98 9 VAL B O 1
ATOM 1416 N N . ARG B 1 10 ? -11.953 8.602 -11.266 1 96.25 10 ARG B N 1
ATOM 1417 C CA . ARG B 1 10 ? -11.758 8.703 -12.711 1 96.25 10 ARG B CA 1
ATOM 1418 C C . ARG B 1 10 ? -11.617 7.316 -13.336 1 96.25 10 ARG B C 1
ATOM 1420 O O . ARG B 1 10 ? -11.273 6.352 -12.648 1 96.25 10 ARG B O 1
ATOM 1427 N N . TRP B 1 11 ? -11.812 7.234 -14.609 1 95 11 TRP B N 1
ATOM 1428 C CA . TRP B 1 11 ? -11.641 5.992 -15.352 1 95 11 TRP B CA 1
ATOM 1429 C C . TRP B 1 11 ? -10.227 5.449 -15.203 1 95 11 TRP B C 1
ATOM 1431 O O . TRP B 1 11 ? -10.031 4.238 -15.07 1 95 11 TRP B O 1
ATOM 1441 N N . SER B 1 12 ? -9.25 6.27 -15.148 1 94.81 12 SER B N 1
ATOM 1442 C CA . SER B 1 12 ? -7.844 5.887 -15.086 1 94.81 12 SER B CA 1
ATOM 1443 C C . SER B 1 12 ? -7.48 5.348 -13.703 1 94.81 12 SER B C 1
ATOM 1445 O O . SER B 1 12 ? -6.41 4.762 -13.523 1 94.81 12 SER B O 1
ATOM 1447 N N . ASP B 1 13 ? -8.383 5.559 -12.727 1 97.19 13 ASP B N 1
ATOM 1448 C CA . ASP B 1 13 ? -8.109 5.117 -11.367 1 97.19 13 ASP B CA 1
ATOM 1449 C C . ASP B 1 13 ? -8.516 3.656 -11.164 1 97.19 13 ASP B C 1
ATOM 1451 O O . ASP B 1 13 ? -8.25 3.07 -10.117 1 97.19 13 ASP B O 1
ATOM 1455 N N . LEU B 1 14 ? -9.156 3.088 -12.148 1 96.88 14 LEU B N 1
ATOM 1456 C CA . LEU B 1 14 ? -9.766 1.769 -12.016 1 96.88 14 LEU B CA 1
ATOM 1457 C C . LEU B 1 14 ? -8.82 0.681 -12.516 1 96.88 14 LEU B C 1
ATOM 1459 O O . LEU B 1 14 ? -7.918 0.955 -13.305 1 96.88 14 LEU B O 1
ATOM 1463 N N . ASP B 1 15 ? -9.023 -0.513 -11.992 1 93.38 15 ASP B N 1
ATOM 1464 C CA . ASP B 1 15 ? -8.328 -1.676 -12.539 1 93.38 15 ASP B CA 1
ATOM 1465 C C . ASP B 1 15 ? -9.227 -2.457 -13.492 1 93.38 15 ASP B C 1
ATOM 1467 O O . ASP B 1 15 ? -10.297 -1.984 -13.875 1 93.38 15 ASP B O 1
ATOM 1471 N N . ALA B 1 16 ? -8.766 -3.611 -13.922 1 87.31 16 ALA B N 1
ATOM 1472 C CA . ALA B 1 16 ? -9.453 -4.406 -14.938 1 87.31 16 ALA B CA 1
ATOM 1473 C C . ALA B 1 16 ? -10.789 -4.926 -14.406 1 87.31 16 ALA B C 1
ATOM 1475 O O . ALA B 1 16 ? -11.656 -5.328 -15.188 1 87.31 16 ALA B O 1
ATOM 1476 N N . ASN B 1 17 ? -10.922 -4.969 -13.039 1 87 17 ASN B N 1
ATOM 1477 C CA . ASN B 1 17 ? -12.172 -5.422 -12.438 1 87 17 ASN B CA 1
ATOM 1478 C C . ASN B 1 17 ? -13.172 -4.281 -12.289 1 87 17 ASN B C 1
ATOM 1480 O O . ASN B 1 17 ? -14.227 -4.449 -11.672 1 87 17 ASN B O 1
ATOM 1484 N N . LYS B 1 18 ? -12.781 -3.061 -12.727 1 90.94 18 LYS B N 1
ATOM 1485 C CA . LYS B 1 18 ? -13.625 -1.87 -12.766 1 90.94 18 LYS B CA 1
ATOM 1486 C C . LYS B 1 18 ? -13.844 -1.304 -11.367 1 90.94 18 LYS B C 1
ATOM 1488 O O . LYS B 1 18 ? -14.867 -0.666 -11.102 1 90.94 18 LYS B O 1
ATOM 1493 N N . HIS B 1 19 ? -13.008 -1.652 -10.469 1 95.31 19 HIS B N 1
ATOM 1494 C CA . HIS B 1 19 ? -12.969 -1.055 -9.141 1 95.31 19 HIS B CA 1
ATOM 1495 C C . HIS B 1 19 ? -11.75 -0.154 -8.977 1 95.31 19 HIS B C 1
ATOM 1497 O O . HIS B 1 19 ? -10.789 -0.256 -9.742 1 95.31 19 HIS B O 1
ATOM 1503 N N . LEU B 1 20 ? -11.836 0.728 -8.023 1 98.06 20 LEU B N 1
ATOM 1504 C CA . LEU B 1 20 ? -10.656 1.514 -7.699 1 98.06 20 LEU B CA 1
ATOM 1505 C C . LEU B 1 20 ? -9.445 0.609 -7.488 1 98.06 20 LEU B C 1
ATOM 1507 O O . LEU B 1 20 ? -9.484 -0.307 -6.664 1 98.06 20 LEU B O 1
ATOM 1511 N N . ALA B 1 21 ? -8.398 0.864 -8.25 1 97.88 21 ALA B N 1
ATOM 1512 C CA . ALA B 1 21 ? -7.188 0.046 -8.172 1 97.88 21 ALA B CA 1
ATOM 1513 C C . ALA B 1 21 ? -6.484 0.235 -6.828 1 97.88 21 ALA B C 1
ATOM 1515 O O . ALA B 1 21 ? -6.5 1.33 -6.262 1 97.88 21 ALA B O 1
ATOM 1516 N N . ASN B 1 22 ? -5.844 -0.868 -6.371 1 98.19 22 ASN B N 1
ATOM 1517 C CA . ASN B 1 22 ? -5.102 -0.756 -5.117 1 98.19 22 ASN B CA 1
ATOM 1518 C C . ASN B 1 22 ? -4.082 0.379 -5.168 1 98.19 22 ASN B C 1
ATOM 1520 O O . ASN B 1 22 ? -3.887 1.086 -4.176 1 98.19 22 ASN B O 1
ATOM 1524 N N . SER B 1 23 ? -3.453 0.569 -6.297 1 98.31 23 SER B N 1
ATOM 1525 C CA . SER B 1 23 ? -2.48 1.645 -6.457 1 98.31 23 SER B CA 1
ATOM 1526 C C . SER B 1 23 ? -3.143 3.014 -6.34 1 98.31 23 SER B C 1
ATOM 1528 O O . SER B 1 23 ? -2.52 3.975 -5.887 1 98.31 23 SER B O 1
ATOM 1530 N N . SER B 1 24 ? -4.395 3.098 -6.75 1 98.5 24 SER B N 1
ATOM 1531 C CA . SER B 1 24 ? -5.117 4.367 -6.676 1 98.5 24 SER B CA 1
ATOM 1532 C C . SER B 1 24 ? -5.406 4.754 -5.23 1 98.5 24 SER B C 1
ATOM 1534 O O . SER B 1 24 ? -5.418 5.938 -4.891 1 98.5 24 SER B O 1
ATOM 1536 N N . TYR B 1 25 ? -5.641 3.754 -4.352 1 98.88 25 TYR B N 1
ATOM 1537 C CA . TYR B 1 25 ? -5.766 4.07 -2.932 1 98.88 25 TYR B CA 1
ATOM 1538 C C . TYR B 1 25 ? -4.504 4.758 -2.414 1 98.88 25 TYR B C 1
ATOM 1540 O O . TYR B 1 25 ? -4.586 5.723 -1.653 1 98.88 25 TYR B O 1
ATOM 1548 N N . VAL B 1 26 ? -3.365 4.266 -2.844 1 98.69 26 VAL B N 1
ATOM 1549 C CA . VAL B 1 26 ? -2.084 4.844 -2.449 1 98.69 26 VAL B CA 1
ATOM 1550 C C . VAL B 1 26 ? -1.99 6.281 -2.953 1 98.69 26 VAL B C 1
ATOM 1552 O O . VAL B 1 26 ? -1.611 7.184 -2.203 1 98.69 26 VAL B O 1
ATOM 1555 N N . GLN B 1 27 ? -2.404 6.5 -4.148 1 98.19 27 GLN B N 1
ATOM 1556 C CA . GLN B 1 27 ? -2.355 7.832 -4.75 1 98.19 27 GLN B CA 1
ATOM 1557 C C . GLN B 1 27 ? -3.303 8.789 -4.035 1 98.19 27 GLN B C 1
ATOM 1559 O O . GLN B 1 27 ? -2.961 9.953 -3.809 1 98.19 27 GLN B O 1
ATOM 1564 N N . TYR B 1 28 ? -4.461 8.305 -3.721 1 98.75 28 TYR B N 1
ATOM 1565 C CA . TYR B 1 28 ? -5.434 9.141 -3.031 1 98.75 28 TYR B CA 1
ATOM 1566 C C . TYR B 1 28 ? -4.922 9.555 -1.658 1 98.75 28 TYR B C 1
ATOM 1568 O O . TYR B 1 28 ? -5.094 10.703 -1.247 1 98.75 28 TYR B O 1
ATOM 1576 N N . CYS B 1 29 ? -4.289 8.641 -0.966 1 98.75 29 CYS B N 1
ATOM 1577 C CA . CYS B 1 29 ? -3.709 8.984 0.327 1 98.75 29 CYS B CA 1
ATOM 1578 C C . CYS B 1 29 ? -2.656 10.078 0.178 1 98.75 29 CYS B C 1
ATOM 1580 O O . CYS B 1 29 ? -2.658 11.055 0.93 1 98.75 29 CYS B O 1
ATOM 1582 N N . ALA B 1 30 ? -1.797 9.922 -0.786 1 97.5 30 ALA B N 1
ATOM 1583 C CA . ALA B 1 30 ? -0.746 10.906 -1.026 1 97.5 30 ALA B CA 1
ATOM 1584 C C . ALA B 1 30 ? -1.339 12.266 -1.37 1 97.5 30 ALA B C 1
ATOM 1586 O O . ALA B 1 30 ? -0.924 13.289 -0.818 1 97.5 30 ALA B O 1
ATOM 1587 N N . GLN B 1 31 ? -2.303 12.242 -2.246 1 97.44 31 GLN B N 1
ATOM 1588 C CA . GLN B 1 31 ? -2.936 13.492 -2.656 1 97.44 31 GLN B CA 1
ATOM 1589 C C . GLN B 1 31 ? -3.676 14.141 -1.491 1 97.44 31 GLN B C 1
ATOM 1591 O O . GLN B 1 31 ? -3.662 15.367 -1.347 1 97.44 31 GLN B O 1
ATOM 1596 N N . ALA B 1 32 ? -4.324 13.352 -0.679 1 98.38 32 ALA B N 1
ATOM 1597 C CA . ALA B 1 32 ? -4.996 13.883 0.504 1 98.38 32 ALA B CA 1
ATOM 1598 C C . ALA B 1 32 ? -3.998 14.531 1.458 1 98.38 32 ALA B C 1
ATOM 1600 O O . ALA B 1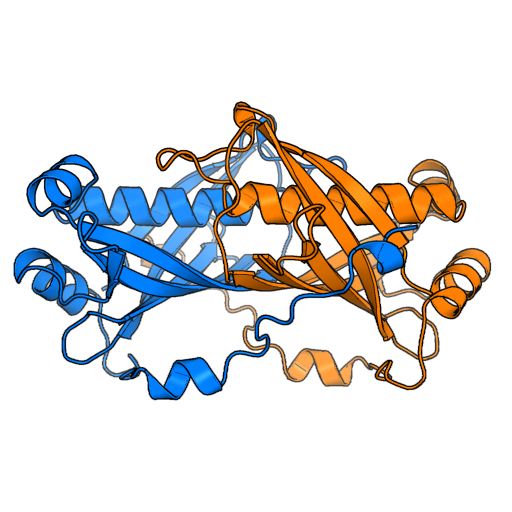 32 ? -4.258 15.602 2.002 1 98.38 32 ALA B O 1
ATOM 1601 N N . ARG B 1 33 ? -2.859 13.922 1.657 1 97.25 33 ARG B N 1
ATOM 1602 C CA . ARG B 1 33 ? -1.821 14.484 2.512 1 97.25 33 ARG B CA 1
ATOM 1603 C C . ARG B 1 33 ? -1.295 15.797 1.938 1 97.25 33 ARG B C 1
ATOM 1605 O O . ARG B 1 33 ? -1.045 16.75 2.678 1 97.25 33 ARG B O 1
ATOM 1612 N N . MET B 1 34 ? -1.151 15.812 0.625 1 95.31 34 MET B N 1
ATOM 1613 C CA . MET B 1 34 ? -0.671 17.031 -0.009 1 95.31 34 MET B CA 1
ATOM 1614 C C . MET B 1 34 ? -1.678 18.172 0.164 1 95.31 34 MET B C 1
ATOM 1616 O O . MET B 1 34 ? -1.296 19.312 0.434 1 95.31 34 MET B O 1
ATOM 1620 N N . ALA B 1 35 ? -2.934 17.859 -0.021 1 96.94 35 ALA B N 1
ATOM 1621 C CA . ALA B 1 35 ? -3.986 18.844 0.19 1 96.94 35 ALA B CA 1
ATOM 1622 C C . ALA B 1 35 ? -3.979 19.359 1.628 1 96.94 35 ALA B C 1
ATOM 1624 O O . ALA B 1 35 ? -4.094 20.562 1.867 1 96.94 35 ALA B O 1
ATOM 1625 N N . PHE B 1 36 ? -3.818 18.453 2.545 1 97.19 36 PHE B N 1
ATOM 1626 C CA . PHE B 1 36 ? -3.705 18.781 3.961 1 97.19 36 PHE B CA 1
ATOM 1627 C C . PHE B 1 36 ? -2.521 19.703 4.207 1 97.19 36 PHE B C 1
ATOM 1629 O O . PHE B 1 36 ? -2.658 20.734 4.875 1 97.19 36 PHE B O 1
ATOM 1636 N N . MET B 1 37 ? -1.418 19.359 3.656 1 95.38 37 MET B N 1
ATOM 1637 C CA . MET B 1 37 ? -0.199 20.141 3.842 1 95.38 37 MET B CA 1
ATOM 1638 C C . MET B 1 37 ? -0.35 21.531 3.236 1 95.38 37 MET B C 1
ATOM 1640 O O . MET B 1 37 ? 0.106 22.516 3.818 1 95.38 37 MET B O 1
ATOM 1644 N N . THR B 1 38 ? -0.958 21.594 2.146 1 94.44 38 THR B N 1
ATOM 1645 C CA . THR B 1 38 ? -1.188 22.875 1.5 1 94.44 38 THR B CA 1
ATOM 1646 C C . THR B 1 38 ? -2.098 23.766 2.354 1 94.44 38 THR B C 1
ATOM 1648 O O . THR B 1 38 ? -1.804 24.938 2.572 1 94.44 38 THR B O 1
ATOM 1651 N N . LYS B 1 39 ? -3.129 23.188 2.846 1 95.44 39 LYS B N 1
ATOM 1652 C CA . LYS B 1 39 ? -4.066 23.906 3.697 1 95.44 39 LYS B CA 1
ATOM 1653 C C . LYS B 1 39 ? -3.363 24.484 4.926 1 95.44 39 LYS B C 1
ATOM 1655 O O . LYS B 1 39 ? -3.637 25.609 5.34 1 95.44 39 LYS B O 1
ATOM 1660 N N . GLU B 1 40 ? -2.436 23.734 5.469 1 95.44 40 GLU B N 1
ATOM 1661 C CA . GLU B 1 40 ? -1.757 24.125 6.699 1 95.44 40 GLU B CA 1
ATOM 1662 C C . GLU B 1 40 ? -0.449 24.859 6.402 1 95.44 40 GLU B C 1
ATOM 1664 O O . GLU B 1 40 ? 0.425 24.953 7.266 1 95.44 40 GLU B O 1
ATOM 1669 N N . LYS B 1 41 ? -0.202 25.281 5.168 1 91.69 41 LYS B N 1
ATOM 1670 C CA . LYS B 1 41 ? 0.927 26.094 4.738 1 91.69 41 LYS B CA 1
ATOM 1671 C C . LYS B 1 41 ? 2.25 25.375 4.965 1 91.69 41 LYS B C 1
ATOM 1673 O O . LYS B 1 41 ? 3.201 25.953 5.492 1 91.69 41 LYS B O 1
ATOM 1678 N N . MET B 1 42 ? 2.207 24.172 4.684 1 91.88 42 MET B N 1
ATOM 1679 C CA . MET B 1 42 ? 3.402 23.328 4.68 1 91.88 42 MET B CA 1
ATOM 1680 C C . MET B 1 42 ? 3.512 22.547 3.377 1 91.88 42 MET B C 1
ATOM 1682 O O . MET B 1 42 ? 3.871 21.375 3.387 1 91.88 42 MET B O 1
ATOM 1686 N N . GLY B 1 43 ? 3.109 23.141 2.385 1 89 43 GLY B N 1
ATOM 1687 C CA . GLY B 1 43 ? 3.141 22.5 1.079 1 89 43 GLY B CA 1
ATOM 1688 C C . GLY B 1 43 ? 4.535 22.422 0.485 1 89 43 GLY B C 1
ATOM 1689 O O . GLY B 1 43 ? 5.52 22.703 1.165 1 89 43 GLY B O 1
ATOM 1690 N N . VAL B 1 44 ? 4.602 22.062 -0.713 1 87.81 44 VAL B N 1
ATOM 1691 C CA . VAL B 1 44 ? 5.84 21.75 -1.422 1 87.81 44 VAL B CA 1
ATOM 1692 C C . VAL B 1 44 ? 6.77 22.953 -1.397 1 87.81 44 VAL B C 1
ATOM 1694 O O . VAL B 1 44 ? 7.969 22.812 -1.146 1 87.81 44 VAL B O 1
ATOM 1697 N N . THR B 1 45 ? 6.246 24.125 -1.605 1 90.62 45 THR B N 1
ATOM 1698 C CA . THR B 1 45 ? 7.047 25.344 -1.631 1 90.62 45 THR B CA 1
ATOM 1699 C C . THR B 1 45 ? 7.699 25.594 -0.273 1 90.62 45 THR B C 1
ATOM 1701 O O . THR B 1 45 ? 8.891 25.875 -0.196 1 90.62 45 THR B O 1
ATOM 1704 N N . GLN B 1 46 ? 6.957 25.484 0.749 1 93.25 46 GLN B N 1
ATOM 1705 C CA . GL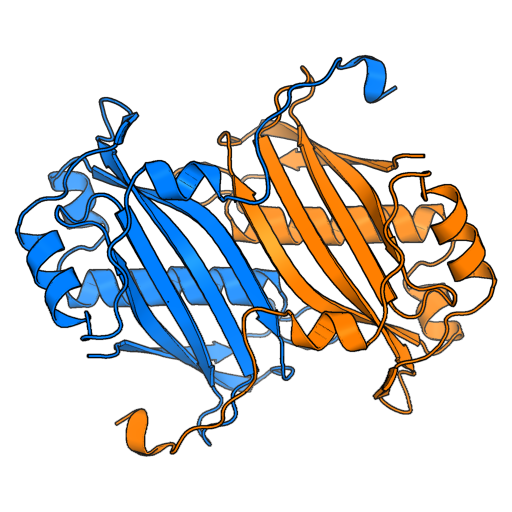N B 1 46 ? 7.469 25.719 2.098 1 93.25 46 GLN B CA 1
ATOM 1706 C C . GLN B 1 46 ? 8.508 24.656 2.475 1 93.25 46 GLN B C 1
ATOM 1708 O O . GLN B 1 46 ? 9.555 24.984 3.025 1 93.25 46 GLN B O 1
ATOM 1713 N N . LEU B 1 47 ? 8.18 23.422 2.166 1 92.81 47 LEU B N 1
ATOM 1714 C CA . LEU B 1 47 ? 9.102 22.344 2.463 1 92.81 47 LEU B CA 1
ATOM 1715 C C . LEU B 1 47 ? 10.438 22.547 1.76 1 92.81 47 LEU B C 1
ATOM 1717 O O . LEU B 1 47 ? 11.5 22.328 2.35 1 92.81 47 LEU B O 1
ATOM 1721 N N . SER B 1 48 ? 10.344 22.969 0.566 1 92.62 48 SER B N 1
ATOM 1722 C CA . SER B 1 48 ? 11.555 23.25 -0.203 1 92.62 48 SER B CA 1
ATOM 1723 C C . SER B 1 48 ? 12.367 24.375 0.43 1 92.62 48 SER B C 1
ATOM 1725 O O . SER B 1 48 ? 13.594 24.281 0.529 1 92.62 48 SER B O 1
ATOM 1727 N N . ARG B 1 49 ? 11.727 25.391 0.891 1 94.44 49 ARG B N 1
ATOM 1728 C CA . ARG B 1 49 ? 12.391 26.531 1.534 1 94.44 49 ARG B CA 1
ATOM 1729 C C . ARG B 1 49 ? 13.094 26.094 2.814 1 94.44 49 ARG B C 1
ATOM 1731 O O . ARG B 1 49 ? 14.188 26.578 3.119 1 94.44 49 ARG B O 1
ATOM 1738 N N . TRP B 1 50 ? 12.438 25.188 3.523 1 95.69 50 TRP B N 1
ATOM 1739 C CA . TRP B 1 50 ? 12.992 24.719 4.789 1 95.69 50 TRP B CA 1
ATOM 1740 C C . TRP B 1 50 ? 14.062 23.656 4.551 1 95.69 50 TRP B C 1
ATOM 1742 O O . TRP B 1 50 ? 14.797 23.297 5.473 1 95.69 50 TRP B O 1
ATOM 1752 N N . GLY B 1 51 ? 14.133 23.094 3.328 1 95.56 51 GLY B N 1
ATOM 1753 C CA . GLY B 1 51 ? 15.102 22.078 2.992 1 95.56 51 GLY B CA 1
ATOM 1754 C C . GLY B 1 51 ? 14.789 20.719 3.617 1 95.56 51 GLY B C 1
ATOM 1755 O O . GLY B 1 51 ? 15.695 19.969 3.975 1 95.56 51 GLY B O 1
ATOM 1756 N N . ILE B 1 52 ? 13.539 20.484 3.893 1 95.88 52 ILE B N 1
ATOM 1757 C CA . ILE B 1 52 ? 13.164 19.203 4.48 1 95.88 52 ILE B CA 1
ATOM 1758 C C . ILE B 1 52 ? 12.125 18.516 3.598 1 95.88 52 ILE B C 1
ATOM 1760 O O . ILE B 1 52 ? 11.5 19.141 2.754 1 95.88 52 ILE B O 1
ATOM 1764 N N . GLY B 1 53 ? 11.961 17.203 3.738 1 94.31 53 GLY B N 1
ATOM 1765 C CA . GLY B 1 53 ? 10.969 16.422 3.014 1 94.31 53 GLY B CA 1
ATOM 1766 C C . GLY B 1 53 ? 10.492 15.211 3.779 1 94.31 53 GLY B C 1
ATOM 1767 O O . GLY B 1 53 ? 11.164 14.75 4.703 1 94.31 53 GLY B O 1
ATOM 1768 N N . PRO B 1 54 ? 9.359 14.844 3.436 1 95 54 PRO B N 1
ATOM 1769 C CA . PRO B 1 54 ? 8.812 13.641 4.059 1 95 54 PRO B CA 1
ATOM 1770 C C . PRO B 1 54 ? 9.289 12.352 3.381 1 95 54 PRO B C 1
ATOM 1772 O O . PRO B 1 54 ? 9.453 12.328 2.158 1 95 54 PRO B O 1
ATOM 1775 N N . VAL B 1 55 ? 9.492 11.297 4.164 1 95.69 55 VAL B N 1
ATOM 1776 C CA . VAL B 1 55 ? 9.82 9.969 3.65 1 95.69 55 VAL B CA 1
ATOM 1777 C C . VAL B 1 55 ? 8.93 8.922 4.324 1 95.69 55 VAL B C 1
ATOM 1779 O O . VAL B 1 55 ? 8.836 8.875 5.551 1 95.69 55 VAL B O 1
ATOM 1782 N N . ILE B 1 56 ? 8.273 8.172 3.525 1 97.62 56 ILE B N 1
ATOM 1783 C CA . ILE B 1 56 ? 7.469 7.07 4.055 1 97.62 56 ILE B CA 1
ATOM 1784 C C . ILE B 1 56 ? 8.344 5.832 4.23 1 97.62 56 ILE B C 1
ATOM 1786 O O . ILE B 1 56 ? 9.039 5.418 3.301 1 97.62 56 ILE B O 1
ATOM 1790 N N . LEU B 1 57 ? 8.258 5.219 5.414 1 97.94 57 LEU B N 1
ATOM 1791 C CA . LEU B 1 57 ? 9.039 4.023 5.727 1 97.94 57 LEU B CA 1
ATOM 1792 C C . LEU B 1 57 ? 8.172 2.77 5.629 1 97.94 57 LEU B C 1
ATOM 1794 O O . LEU B 1 57 ? 8.656 1.708 5.23 1 97.94 57 LEU B O 1
ATOM 1798 N N . HIS B 1 58 ? 6.949 2.9 6.059 1 98.44 58 HIS B N 1
ATOM 1799 C CA . HIS B 1 58 ? 6.039 1.76 6.117 1 98.44 58 HIS B CA 1
ATOM 1800 C C . HIS B 1 58 ? 4.602 2.184 5.844 1 98.44 58 HIS B C 1
ATOM 1802 O O . HIS B 1 58 ? 4.148 3.215 6.348 1 98.44 58 HIS B O 1
ATOM 1808 N N . GLU B 1 59 ? 3.893 1.384 5.055 1 98.38 59 GLU B N 1
ATOM 1809 C CA . GLU B 1 59 ? 2.473 1.594 4.789 1 98.38 59 GLU B CA 1
ATOM 1810 C C . GLU B 1 59 ? 1.695 0.283 4.871 1 98.38 59 GLU B C 1
ATOM 1812 O O . GLU B 1 59 ? 2.213 -0.775 4.508 1 98.38 59 GLU B O 1
ATOM 1817 N N . ARG B 1 60 ? 0.456 0.38 5.309 1 98.25 60 ARG B N 1
ATOM 1818 C CA . ARG B 1 60 ? -0.434 -0.775 5.262 1 98.25 60 ARG B CA 1
ATOM 1819 C C . ARG B 1 60 ? -1.857 -0.355 4.91 1 98.25 60 ARG B C 1
ATOM 1821 O O . ARG B 1 60 ? -2.264 0.774 5.191 1 98.25 60 ARG B O 1
ATOM 1828 N N . TYR B 1 61 ? -2.566 -1.233 4.289 1 98.62 61 TYR B N 1
ATOM 1829 C CA . TYR B 1 61 ? -3.918 -1.01 3.789 1 98.62 61 TYR B CA 1
ATOM 1830 C C . TYR B 1 61 ? -4.82 -2.193 4.109 1 98.62 61 TYR B C 1
ATOM 1832 O O . TYR B 1 61 ? -4.402 -3.348 4.008 1 98.62 61 TYR B O 1
ATOM 1840 N N . SER B 1 62 ? -6.012 -1.921 4.508 1 98.69 62 SER B N 1
ATOM 1841 C CA . SER B 1 62 ? -7.102 -2.891 4.551 1 98.69 62 SER B CA 1
ATOM 1842 C C . SER B 1 62 ? -8.281 -2.438 3.697 1 98.69 62 SER B C 1
ATOM 1844 O O . SER B 1 62 ? -8.688 -1.274 3.758 1 98.69 62 SER B O 1
ATOM 1846 N N . PHE B 1 63 ? -8.773 -3.32 2.973 1 98.31 63 PHE B N 1
ATOM 1847 C CA . PHE B 1 63 ? -9.875 -3.033 2.062 1 98.31 63 PHE B CA 1
ATOM 1848 C C . PHE B 1 63 ? -11.141 -3.762 2.498 1 98.31 63 PHE B C 1
ATOM 1850 O O . PHE B 1 63 ? -11.125 -4.973 2.725 1 98.31 63 PHE B O 1
ATOM 1857 N N . PHE B 1 64 ? -12.242 -3.006 2.535 1 97.69 64 PHE B N 1
ATOM 1858 C CA . PHE B 1 64 ? -13.469 -3.572 3.08 1 97.69 64 PHE B CA 1
ATOM 1859 C C . PHE B 1 64 ? -14.555 -3.643 2.012 1 97.69 64 PHE B C 1
ATOM 1861 O O . PHE B 1 64 ? -15.312 -4.617 1.949 1 97.69 64 PHE B O 1
ATOM 1868 N N . LYS B 1 65 ? -14.633 -2.566 1.26 1 96.62 65 LYS B N 1
ATOM 1869 C CA . LYS B 1 65 ? -15.633 -2.453 0.204 1 96.62 65 LYS B CA 1
ATOM 1870 C C . LYS B 1 65 ? -15.031 -1.864 -1.067 1 96.62 65 LYS B C 1
ATOM 1872 O O . LYS B 1 65 ? -14.211 -0.947 -1.002 1 96.62 65 LYS B O 1
ATOM 1877 N N . GLU B 1 66 ? -15.523 -2.352 -2.166 1 95.62 66 GLU B N 1
ATOM 1878 C CA . GLU B 1 66 ? -15.039 -1.858 -3.451 1 95.62 66 GLU B CA 1
ATOM 1879 C C . GLU B 1 66 ? -15.602 -0.474 -3.762 1 95.62 66 GLU B C 1
ATOM 1881 O O . GLU B 1 66 ? -16.719 -0.141 -3.338 1 95.62 66 GLU B O 1
ATOM 1886 N N . ILE B 1 67 ? -14.82 0.294 -4.387 1 97.62 67 ILE B N 1
ATOM 1887 C CA . ILE B 1 67 ? -15.219 1.606 -4.887 1 97.62 67 ILE B CA 1
ATOM 1888 C C . ILE B 1 67 ? -15.266 1.588 -6.414 1 97.62 67 ILE B C 1
ATOM 1890 O O . ILE B 1 67 ? -14.352 1.06 -7.059 1 97.62 67 ILE B O 1
ATOM 1894 N N . TYR B 1 68 ? -16.297 2.16 -7.047 1 95.62 68 TYR B N 1
ATOM 1895 C CA . TYR B 1 68 ? -16.531 2.035 -8.484 1 95.62 68 TYR B CA 1
ATOM 1896 C C . TYR B 1 68 ? -16.375 3.383 -9.18 1 95.62 68 TYR B C 1
ATOM 1898 O O . TYR B 1 68 ? -16.219 4.414 -8.523 1 95.62 68 TYR B O 1
ATOM 1906 N N . ALA B 1 69 ? -16.453 3.232 -10.492 1 92.56 69 ALA B N 1
ATOM 1907 C CA . ALA B 1 69 ? -16.375 4.43 -11.328 1 92.56 69 ALA B CA 1
ATOM 1908 C C . ALA B 1 69 ? -17.516 5.391 -11.023 1 92.56 69 ALA B C 1
ATOM 1910 O O . ALA B 1 69 ? -18.594 4.969 -10.578 1 92.56 69 ALA B O 1
ATOM 1911 N N . ASP B 1 70 ? -17.328 6.66 -11.195 1 89.38 70 ASP B N 1
ATOM 1912 C CA . ASP B 1 70 ? -18.312 7.734 -11.102 1 89.38 70 ASP B CA 1
ATOM 1913 C C . ASP B 1 70 ? -18.781 7.918 -9.656 1 89.38 70 ASP B C 1
ATOM 1915 O O . ASP B 1 70 ? -19.828 8.523 -9.414 1 89.38 70 ASP B O 1
ATOM 1919 N N . GLN B 1 71 ? -18.109 7.281 -8.742 1 95 71 GLN B N 1
ATOM 1920 C CA . GLN B 1 71 ? -18.391 7.527 -7.332 1 95 71 GLN B CA 1
ATOM 1921 C C . GLN B 1 71 ? -17.484 8.609 -6.762 1 95 71 GLN B C 1
ATOM 1923 O O . GLN B 1 71 ? -16.422 8.898 -7.328 1 95 71 GLN B O 1
ATOM 1928 N N . THR B 1 72 ? -18 9.219 -5.754 1 97.69 72 THR B N 1
ATOM 1929 C CA . THR B 1 72 ? -17.203 10.117 -4.93 1 97.69 72 THR B CA 1
ATOM 1930 C C . THR B 1 72 ? -16.672 9.398 -3.691 1 97.69 72 THR B C 1
ATOM 1932 O O . THR B 1 72 ? -17.391 8.609 -3.08 1 97.69 72 THR B O 1
ATOM 1935 N N . VAL B 1 73 ? -15.453 9.672 -3.363 1 98.19 73 VAL B N 1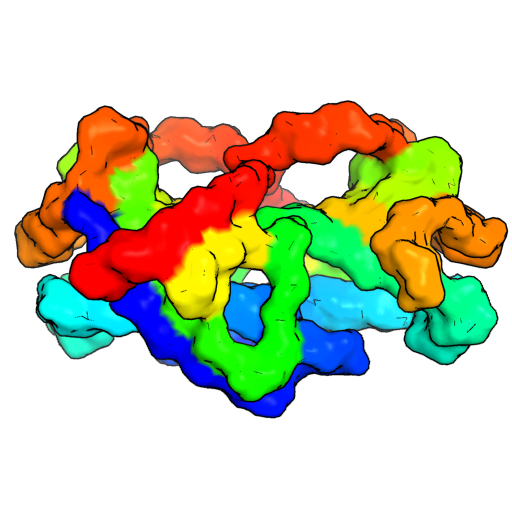
ATOM 1936 C CA . VAL B 1 73 ? -14.859 9.078 -2.166 1 98.19 73 VAL B CA 1
ATOM 1937 C C . VAL B 1 73 ? -14.281 10.172 -1.277 1 98.19 73 VAL B C 1
ATOM 1939 O O . VAL B 1 73 ? -13.664 11.125 -1.772 1 98.19 73 VAL B O 1
ATOM 1942 N N . ILE B 1 74 ? -14.516 10.062 -0.036 1 98.69 74 ILE B N 1
ATOM 1943 C CA . ILE B 1 74 ? -13.984 10.984 0.962 1 98.69 74 ILE B CA 1
ATOM 1944 C C . ILE B 1 74 ? -12.859 10.305 1.744 1 98.69 74 ILE B C 1
ATOM 1946 O O . ILE B 1 74 ? -13.062 9.234 2.328 1 98.69 74 ILE B O 1
ATOM 1950 N N . VAL B 1 75 ? -11.727 10.906 1.743 1 98.75 75 VAL B N 1
ATOM 1951 C CA . VAL B 1 75 ? -10.555 10.344 2.412 1 98.75 75 VAL B CA 1
ATOM 1952 C C . VAL B 1 75 ? -10.141 11.242 3.576 1 98.75 75 VAL B C 1
ATOM 1954 O O . VAL B 1 75 ? -9.953 12.445 3.402 1 98.75 75 VAL B O 1
ATOM 1957 N N . SER B 1 76 ? -9.977 10.664 4.73 1 98.44 76 SER B N 1
ATOM 1958 C CA . SER B 1 76 ? -9.555 11.438 5.898 1 98.44 76 SER B CA 1
ATOM 1959 C C . SER B 1 76 ? -8.031 11.477 6.012 1 98.44 76 SER B C 1
ATOM 1961 O O . SER B 1 76 ? -7.34 10.609 5.473 1 98.44 76 SER B O 1
ATOM 1963 N N . VAL B 1 77 ? -7.527 12.445 6.617 1 98 77 VAL B N 1
ATOM 1964 C CA . VAL B 1 77 ? -6.152 12.547 7.09 1 98 77 VAL B CA 1
ATOM 1965 C C . VAL B 1 77 ? -6.141 12.781 8.594 1 98 77 VAL B C 1
ATOM 1967 O O . VAL B 1 77 ? -6.609 13.812 9.078 1 98 77 VAL B O 1
ATOM 1970 N N . GLU B 1 78 ? -5.66 11.828 9.289 1 97.31 78 GLU B N 1
ATOM 1971 C CA . GLU B 1 78 ? -5.566 11.859 10.742 1 97.31 78 GLU B CA 1
ATOM 1972 C C . GLU B 1 78 ? -4.137 11.594 11.211 1 97.31 78 GLU B C 1
ATOM 1974 O O . GLU B 1 78 ? -3.357 10.953 10.508 1 97.31 78 GLU B O 1
ATOM 1979 N N . ILE B 1 79 ? -3.795 12.133 12.375 1 97.75 79 ILE B N 1
ATOM 1980 C CA . ILE B 1 79 ? -2.521 11.797 13.008 1 97.75 79 ILE B CA 1
ATOM 1981 C C . ILE B 1 79 ? -2.75 10.789 14.125 1 97.75 79 ILE B C 1
ATOM 1983 O O . ILE B 1 79 ? -3.277 11.141 15.188 1 97.75 79 ILE B O 1
ATOM 1987 N N . ASP B 1 80 ? -2.334 9.594 13.891 1 97.19 80 ASP B N 1
ATOM 1988 C CA . ASP B 1 80 ? -2.592 8.594 14.922 1 97.19 80 ASP B CA 1
ATOM 1989 C C . ASP B 1 80 ? -1.31 8.242 15.672 1 97.19 80 ASP B C 1
ATOM 1991 O O . ASP B 1 80 ? -1.347 7.508 16.656 1 97.19 80 ASP B O 1
ATOM 1995 N N . GLY B 1 81 ? -0.171 8.727 15.234 1 98.31 81 GLY B N 1
ATOM 1996 C CA . GLY B 1 81 ? 1.114 8.609 15.906 1 98.31 81 GLY B CA 1
ATOM 1997 C C . GLY B 1 81 ? 2.062 9.742 15.578 1 98.31 81 GLY B C 1
ATOM 1998 O O . GLY B 1 81 ? 2.061 10.258 14.461 1 98.31 81 GLY B O 1
ATOM 1999 N N . CYS B 1 82 ? 2.836 10.078 16.469 1 98.25 82 CYS B N 1
ATOM 2000 C CA . CYS B 1 82 ? 3.801 11.164 16.297 1 98.25 82 CYS B CA 1
ATOM 2001 C C . CYS B 1 82 ? 4.852 11.141 17.406 1 98.25 82 CYS B C 1
ATOM 2003 O O . CYS B 1 82 ? 4.535 10.867 18.562 1 98.25 82 CYS B O 1
ATOM 2005 N N . SER B 1 83 ? 6.047 11.43 17.047 1 98.06 83 SER B N 1
ATOM 2006 C CA . SER B 1 83 ? 7.055 11.57 18.078 1 98.06 83 SER B CA 1
ATOM 2007 C C . SER B 1 83 ? 6.918 12.906 18.812 1 98.06 83 SER B C 1
ATOM 2009 O O . SER B 1 83 ? 6.238 13.812 18.328 1 98.06 83 SER B O 1
ATOM 2011 N N . GLU B 1 84 ? 7.594 13.07 19.922 1 95.44 84 GLU B N 1
ATOM 2012 C CA . GLU B 1 84 ? 7.523 14.297 20.703 1 95.44 84 GLU B CA 1
ATOM 2013 C C . GLU B 1 84 ? 7.996 15.5 19.891 1 95.44 84 GLU B C 1
ATOM 2015 O O . GLU B 1 84 ? 7.41 16.578 19.984 1 95.44 84 GLU B O 1
ATOM 2020 N N . ASP B 1 85 ? 9 15.297 19.141 1 95.44 85 ASP B N 1
ATOM 2021 C CA . ASP B 1 85 ? 9.57 16.391 18.375 1 95.44 85 ASP B CA 1
ATOM 2022 C C . ASP B 1 85 ? 9 16.422 16.953 1 95.44 85 ASP B C 1
ATOM 2024 O O . ASP B 1 85 ? 9.5 17.156 16.094 1 95.44 85 ASP B O 1
ATOM 2028 N N . SER B 1 86 ? 8.094 15.523 16.594 1 96.19 86 SER B N 1
ATOM 2029 C CA . SER B 1 86 ? 7.371 15.422 15.328 1 96.19 86 SER B CA 1
ATOM 2030 C C . SER B 1 86 ? 8.289 14.961 14.203 1 96.19 86 SER B C 1
ATOM 2032 O O . SER B 1 86 ? 7.949 15.086 13.023 1 96.19 86 SER B O 1
ATOM 2034 N N . SER B 1 87 ? 9.453 14.438 14.57 1 97.81 87 SER B N 1
ATOM 2035 C CA . SER B 1 87 ? 10.359 13.922 13.547 1 97.81 87 SER B CA 1
ATOM 2036 C C . SER B 1 87 ? 9.82 12.648 12.914 1 97.81 87 SER B C 1
ATOM 2038 O O . SER B 1 87 ? 10.211 12.281 11.812 1 97.81 87 SER B O 1
ATOM 2040 N N . ILE B 1 88 ? 8.961 11.961 13.672 1 98.25 88 ILE B N 1
ATOM 2041 C CA . ILE B 1 88 ? 8.266 10.758 13.219 1 98.25 88 ILE B CA 1
ATOM 2042 C C . ILE B 1 88 ? 6.758 11.016 13.195 1 98.25 88 ILE B C 1
ATOM 2044 O O . ILE B 1 88 ? 6.211 11.617 14.125 1 98.25 88 ILE B O 1
ATOM 2048 N N . TYR B 1 89 ? 6.16 10.609 12.164 1 98.31 89 TYR B N 1
ATOM 2049 C CA . TYR B 1 89 ? 4.711 10.742 12.078 1 98.31 89 TYR B CA 1
ATOM 2050 C C . TYR B 1 89 ? 4.07 9.461 11.57 1 98.31 89 TYR B C 1
ATOM 2052 O O . TYR B 1 89 ? 4.703 8.688 10.852 1 98.31 89 TYR B O 1
ATOM 2060 N N . ARG B 1 90 ? 2.873 9.219 11.922 1 98.44 90 ARG B N 1
ATOM 2061 C CA . ARG B 1 90 ? 2.008 8.18 11.375 1 98.44 90 ARG B CA 1
ATOM 2062 C C . ARG B 1 90 ? 0.628 8.734 11.039 1 98.44 90 ARG B C 1
ATOM 2064 O O . ARG B 1 90 ? -0.084 9.219 11.922 1 98.44 90 ARG B O 1
ATOM 2071 N N . PHE B 1 91 ? 0.306 8.664 9.781 1 98.38 91 PHE B N 1
ATOM 2072 C CA . 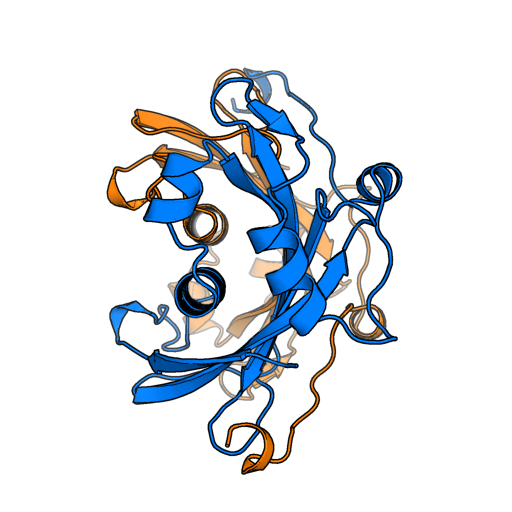PHE B 1 91 ? -1.001 9.102 9.305 1 98.38 91 PHE B CA 1
ATOM 2073 C C . PHE B 1 91 ? -1.962 7.922 9.203 1 98.38 91 PHE B C 1
ATOM 2075 O O . PHE B 1 91 ? -1.561 6.816 8.836 1 98.38 91 PHE B O 1
ATOM 2082 N N . LEU B 1 92 ? -3.148 8.195 9.531 1 98.31 92 LEU B N 1
ATOM 2083 C CA . LEU B 1 92 ? -4.27 7.293 9.297 1 98.31 92 LEU B CA 1
ATOM 2084 C C . LEU B 1 92 ? -5.223 7.871 8.258 1 98.31 92 LEU B C 1
ATOM 2086 O O . LEU B 1 92 ? -5.609 9.039 8.344 1 98.31 92 LEU B O 1
ATOM 2090 N N . HIS B 1 93 ? -5.555 7.078 7.258 1 98.81 93 HIS B N 1
ATOM 2091 C CA . HIS B 1 93 ? -6.523 7.449 6.234 1 98.81 93 HIS B CA 1
ATOM 2092 C C . HIS B 1 93 ? -7.699 6.477 6.211 1 98.81 93 HIS B C 1
ATOM 2094 O O . HIS B 1 93 ? -7.508 5.262 6.191 1 98.81 93 HIS B O 1
ATOM 2100 N N . LYS B 1 94 ? -8.844 7.008 6.195 1 98.75 94 LYS B N 1
ATOM 2101 C CA . LYS B 1 94 ? -10.055 6.223 6.02 1 98.75 94 LYS B CA 1
ATOM 2102 C C . LYS B 1 94 ? -10.836 6.676 4.789 1 98.75 94 LYS B C 1
ATOM 2104 O O . LYS B 1 94 ? -10.984 7.875 4.551 1 98.75 94 LYS B O 1
ATOM 2109 N N . PHE B 1 95 ? -11.242 5.746 4.027 1 98.88 95 PHE B N 1
ATOM 2110 C CA . PHE B 1 95 ? -12.016 5.977 2.812 1 98.88 95 PHE B CA 1
ATOM 2111 C C . PHE B 1 95 ? -13.5 5.758 3.07 1 98.88 95 PHE B C 1
ATOM 2113 O O . PHE B 1 95 ? -13.906 4.68 3.508 1 98.88 95 PHE B O 1
ATOM 2120 N N . TYR B 1 96 ? -14.242 6.754 2.674 1 98.69 96 TYR B N 1
ATOM 2121 C CA . TYR B 1 96 ? -15.688 6.668 2.832 1 98.69 96 TYR B CA 1
ATOM 2122 C C . TYR B 1 96 ? -16.406 7.047 1.542 1 98.69 96 TYR B C 1
ATOM 2124 O O . TYR B 1 96 ? -15.93 7.902 0.79 1 98.69 96 TYR B O 1
ATOM 2132 N N . THR B 1 97 ? -17.578 6.469 1.349 1 97.75 97 THR B N 1
ATOM 2133 C CA . THR B 1 97 ? -18.531 7.051 0.417 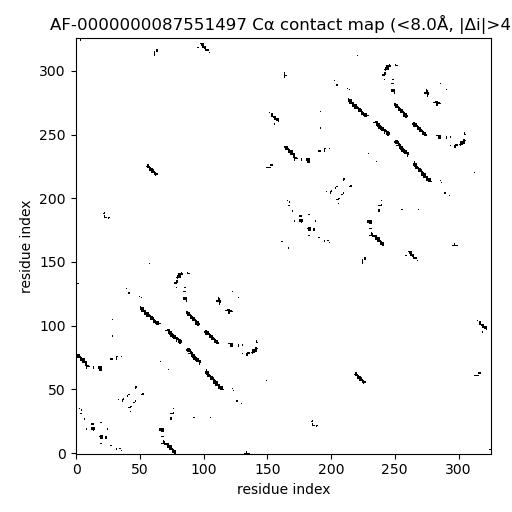1 97.75 97 THR B CA 1
ATOM 2134 C C . THR B 1 97 ? -19.281 8.219 1.062 1 97.75 97 THR B C 1
ATOM 2136 O O . THR B 1 97 ? -19.234 8.391 2.283 1 97.75 97 THR B O 1
ATOM 2139 N N . PRO B 1 98 ? -19.969 9.039 0.271 1 96.88 98 PRO B N 1
ATOM 2140 C CA . PRO B 1 98 ? -20.656 10.203 0.817 1 96.88 98 PRO B CA 1
ATOM 2141 C C . PRO B 1 98 ? -21.734 9.836 1.829 1 96.88 98 PRO B C 1
ATOM 2143 O O . PRO B 1 98 ? -22.078 10.648 2.689 1 96.88 98 PRO B O 1
ATOM 2146 N N . ASP B 1 99 ? -22.203 8.586 1.758 1 96.81 99 ASP B N 1
ATOM 2147 C CA . ASP B 1 99 ? -23.25 8.148 2.674 1 96.81 99 ASP B CA 1
ATOM 2148 C C . ASP B 1 99 ? -22.656 7.555 3.947 1 96.81 99 ASP B C 1
ATOM 2150 O O . ASP B 1 99 ? -23.391 7.098 4.828 1 96.81 99 ASP B O 1
ATOM 2154 N N . GLY B 1 100 ? -21.312 7.508 4.062 1 97.56 100 GLY B N 1
ATOM 2155 C CA . GLY B 1 100 ? -20.672 7.133 5.312 1 97.56 100 GLY B CA 1
ATOM 2156 C C . GLY B 1 100 ? -20.203 5.688 5.332 1 97.56 100 GLY B C 1
ATOM 2157 O O . GLY B 1 100 ? -19.766 5.188 6.371 1 97.56 100 GLY B O 1
ATOM 2158 N N . MET B 1 101 ? -20.266 4.992 4.191 1 98.12 101 MET B N 1
ATOM 2159 C CA . MET B 1 101 ? -19.781 3.617 4.121 1 98.12 101 MET B CA 1
ATOM 2160 C C . MET B 1 101 ? -18.25 3.574 4.137 1 98.12 101 MET B C 1
ATOM 2162 O O . MET B 1 101 ? -17.594 4.23 3.324 1 98.12 101 MET B O 1
ATOM 2166 N N . HIS B 1 102 ? -17.719 2.803 5.102 1 98.75 102 HIS B N 1
ATOM 2167 C CA . HIS B 1 102 ? -16.266 2.67 5.238 1 98.75 102 HIS B CA 1
ATOM 2168 C C . HIS B 1 102 ? -15.719 1.636 4.266 1 98.75 102 HIS B C 1
ATOM 2170 O O . HIS B 1 102 ? -16.031 0.448 4.371 1 98.75 102 HIS B O 1
ATOM 2176 N N . CYS B 1 103 ? -14.797 2.09 3.398 1 98.75 103 CYS B N 1
ATOM 2177 C CA . CYS B 1 103 ? -14.383 1.234 2.293 1 98.75 103 CYS B CA 1
ATOM 2178 C C . CYS B 1 103 ? -12.969 0.711 2.512 1 98.75 103 CYS B C 1
ATOM 2180 O O . CYS B 1 103 ? -12.609 -0.358 2.012 1 98.75 103 CYS B O 1
ATOM 2182 N N . ALA B 1 104 ? -12.133 1.42 3.207 1 98.81 104 ALA B N 1
ATOM 2183 C CA . ALA B 1 104 ? -10.742 1.021 3.406 1 98.81 104 ALA B CA 1
ATOM 2184 C C . ALA B 1 104 ? -10.078 1.867 4.488 1 98.81 104 ALA B C 1
ATOM 2186 O O . ALA B 1 104 ? -10.562 2.953 4.82 1 98.81 104 ALA B O 1
ATOM 2187 N N . THR B 1 105 ? -9.008 1.395 5.047 1 98.88 105 THR B N 1
ATOM 2188 C CA . THR B 1 105 ? -8.141 2.125 5.961 1 98.88 105 THR B CA 1
ATOM 2189 C C . THR B 1 105 ? -6.676 1.962 5.562 1 98.88 105 THR B C 1
ATOM 2191 O O . THR B 1 105 ? -6.25 0.874 5.168 1 98.88 105 THR B O 1
ATOM 2194 N N . SER B 1 106 ? -5.973 2.994 5.645 1 98.75 106 SER B N 1
ATOM 2195 C CA . SER B 1 106 ? -4.527 2.969 5.422 1 98.75 106 SER B CA 1
ATOM 2196 C C . SER B 1 106 ? -3.779 3.629 6.574 1 98.75 106 SER B C 1
ATOM 2198 O O . SER B 1 106 ? -4.285 4.57 7.191 1 98.75 106 SER B O 1
ATOM 2200 N N . GLU B 1 107 ? -2.635 3.172 6.844 1 98.62 107 GLU B N 1
ATOM 2201 C CA . GLU B 1 107 ? -1.7 3.764 7.797 1 98.62 107 GLU B CA 1
ATOM 2202 C C . GLU B 1 107 ? -0.315 3.936 7.18 1 98.62 107 GLU B C 1
ATOM 2204 O O . GLU B 1 107 ? 0.196 3.023 6.527 1 98.62 107 GLU B O 1
ATOM 2209 N N . ALA B 1 108 ? 0.228 5.062 7.312 1 98.56 108 ALA B N 1
ATOM 2210 C CA . ALA B 1 108 ? 1.544 5.367 6.758 1 98.56 108 ALA B CA 1
ATOM 2211 C C . ALA B 1 108 ? 2.459 5.977 7.816 1 98.56 108 ALA B C 1
ATOM 2213 O O . ALA B 1 108 ? 2.139 7.016 8.398 1 98.56 108 ALA B O 1
ATOM 2214 N N . THR B 1 109 ? 3.574 5.363 8.062 1 98.56 109 THR B N 1
ATOM 2215 C CA . THR B 1 109 ? 4.578 5.867 9 1 98.56 109 THR B CA 1
ATOM 2216 C C . THR B 1 109 ? 5.785 6.418 8.242 1 98.56 109 THR B C 1
ATOM 2218 O O . THR B 1 109 ? 6.305 5.77 7.336 1 98.56 109 THR B O 1
ATOM 2221 N N . GLY B 1 110 ? 6.133 7.586 8.656 1 98 110 GLY B N 1
ATOM 2222 C CA . GLY B 1 110 ? 7.262 8.219 7.988 1 98 110 GLY B CA 1
ATOM 2223 C C . GLY B 1 110 ? 8.055 9.133 8.898 1 98 110 GLY B C 1
ATOM 2224 O O . GLY B 1 110 ? 7.824 9.164 10.109 1 98 110 GLY B O 1
ATOM 2225 N N . VAL B 1 111 ? 9.023 9.828 8.25 1 98.25 111 VAL B N 1
ATOM 2226 C CA . VAL B 1 111 ? 9.906 10.742 8.977 1 98.25 111 VAL B CA 1
ATOM 2227 C C . VAL B 1 111 ? 10.156 11.992 8.133 1 98.25 111 VAL B C 1
ATOM 2229 O O . VAL B 1 111 ? 9.922 11.984 6.922 1 98.25 111 VAL B O 1
ATOM 2232 N N . TRP B 1 112 ? 10.555 13 8.812 1 97.44 112 TRP B N 1
ATOM 2233 C CA . TRP B 1 112 ? 11.109 14.172 8.133 1 97.44 112 TRP B CA 1
ATOM 2234 C C . TRP B 1 112 ? 12.617 14.031 7.961 1 97.44 112 TRP B C 1
ATOM 2236 O O . TRP B 1 112 ? 13.32 13.625 8.891 1 97.44 112 TRP B O 1
ATOM 2246 N N . ILE B 1 113 ? 13.039 14.438 6.781 1 96.75 113 ILE B N 1
ATOM 2247 C CA . ILE B 1 113 ? 14.477 14.352 6.57 1 96.75 113 ILE B CA 1
ATOM 2248 C C . ILE B 1 113 ? 15.008 15.703 6.09 1 96.75 113 ILE B C 1
ATOM 2250 O O . ILE B 1 113 ? 14.281 16.469 5.441 1 96.75 113 ILE B O 1
ATOM 2254 N N . ASP B 1 114 ? 16.266 15.992 6.461 1 96.88 114 ASP B N 1
ATOM 2255 C CA . ASP B 1 114 ? 17.016 17.078 5.836 1 96.88 114 ASP B CA 1
ATOM 2256 C C . ASP B 1 114 ? 17.438 16.703 4.414 1 96.88 114 ASP B C 1
ATOM 2258 O O . ASP B 1 114 ? 18.156 15.734 4.203 1 96.88 114 ASP B O 1
ATOM 2262 N N . MET B 1 115 ? 17.062 17.5 3.488 1 93.06 115 MET B N 1
ATOM 2263 C CA . MET B 1 115 ? 17.234 17.109 2.092 1 93.06 115 MET B CA 1
ATOM 2264 C C . MET B 1 115 ? 18.703 17.203 1.678 1 93.06 115 MET B C 1
ATOM 2266 O O . MET B 1 115 ? 19.125 16.547 0.725 1 93.06 115 MET B O 1
ATOM 2270 N N . MET B 1 116 ? 19.422 17.969 2.352 1 93.38 116 MET B N 1
ATOM 2271 C CA . MET B 1 116 ? 20.859 18.078 2.076 1 93.38 116 MET B CA 1
ATOM 2272 C C . MET B 1 116 ? 21.625 16.953 2.738 1 93.38 116 MET B C 1
ATOM 2274 O O . MET B 1 116 ? 22.406 16.25 2.08 1 93.38 116 MET B O 1
ATOM 2278 N N . LEU B 1 117 ? 21.344 16.672 4.008 1 93.81 117 LEU B N 1
ATOM 2279 C CA . LEU B 1 117 ? 22.062 15.672 4.773 1 93.81 117 LEU B CA 1
ATOM 2280 C C . LEU B 1 117 ? 21.469 14.289 4.559 1 93.81 117 LEU B C 1
ATOM 2282 O O . LEU B 1 117 ? 22.109 13.273 4.836 1 93.81 117 LEU B O 1
ATOM 2286 N N . ARG B 1 118 ? 20.297 14.273 4.203 1 90.75 118 ARG B N 1
ATOM 2287 C CA . ARG B 1 118 ? 19.531 13.047 3.988 1 90.75 118 ARG B CA 1
ATOM 2288 C C . ARG B 1 118 ? 19.438 12.234 5.273 1 90.75 118 ARG B C 1
ATOM 2290 O O . ARG B 1 118 ? 19.641 11.016 5.262 1 90.75 118 ARG B O 1
ATOM 2297 N N . LYS B 1 119 ? 19.234 12.906 6.332 1 95.25 119 LYS B N 1
ATOM 2298 C CA . LYS B 1 119 ? 19.047 12.32 7.652 1 95.25 119 LYS B CA 1
ATOM 2299 C C . LYS B 1 119 ? 17.766 12.828 8.305 1 95.25 119 LYS B C 1
ATOM 2301 O O . LYS B 1 119 ? 17.297 13.93 8 1 95.25 119 LYS B O 1
ATOM 2306 N N . MET B 1 120 ? 17.344 12 9.203 1 96.44 120 MET B N 1
ATOM 2307 C CA . MET B 1 120 ? 16.156 12.391 9.961 1 96.44 120 MET B CA 1
ATOM 2308 C C . MET B 1 120 ? 16.375 13.711 10.688 1 96.44 120 MET B C 1
ATOM 2310 O O . MET B 1 120 ? 17.469 13.953 11.227 1 96.44 120 MET B O 1
ATOM 2314 N N . THR B 1 121 ? 15.328 14.523 10.742 1 97.44 121 THR B N 1
ATOM 2315 C CA . THR B 1 121 ? 15.445 15.828 11.391 1 97.44 121 THR B CA 1
ATOM 2316 C C . THR B 1 121 ? 14.117 16.219 12.039 1 97.44 121 THR B C 1
ATOM 2318 O O . THR B 1 121 ? 13.07 15.672 11.703 1 97.44 121 THR B O 1
ATOM 2321 N N . THR B 1 122 ? 14.234 17.172 12.922 1 96.69 122 THR B N 1
ATOM 2322 C CA . THR B 1 122 ? 13.047 17.812 13.477 1 96.69 122 THR B CA 1
ATOM 2323 C C . THR B 1 122 ? 12.516 18.891 12.523 1 96.69 122 THR B C 1
ATOM 2325 O O . THR B 1 122 ? 13.273 19.734 12.055 1 96.69 122 THR B O 1
ATOM 2328 N N . PRO B 1 123 ? 11.258 18.797 12.219 1 96.81 123 PRO B N 1
ATOM 2329 C CA . PRO B 1 123 ? 10.734 19.828 11.32 1 96.81 123 PRO B CA 1
ATOM 2330 C C . PRO B 1 123 ? 10.586 21.188 12.008 1 96.81 123 PRO B C 1
ATOM 2332 O O . PRO B 1 123 ? 10.672 21.266 13.234 1 96.81 123 PRO B O 1
ATOM 2335 N N . PRO B 1 124 ? 10.438 22.266 11.242 1 95.75 124 PRO B N 1
ATOM 2336 C CA . PRO B 1 124 ? 10.25 23.594 11.828 1 95.75 124 PRO B CA 1
ATOM 2337 C C . PRO B 1 124 ? 8.992 23.688 12.688 1 95.75 124 PRO B C 1
ATOM 2339 O O . PRO B 1 124 ? 8.094 22.844 12.57 1 95.75 124 PRO B O 1
ATOM 2342 N N . ASP B 1 125 ? 8.883 24.688 13.5 1 94.62 125 ASP B N 1
ATOM 2343 C CA . ASP B 1 125 ? 7.781 24.875 14.438 1 94.62 125 ASP B CA 1
ATOM 2344 C C . ASP B 1 125 ? 6.441 24.938 13.703 1 94.62 125 ASP B C 1
ATOM 2346 O O . ASP B 1 125 ? 5.422 24.484 14.227 1 94.62 125 ASP B O 1
ATOM 2350 N N . ASP B 1 126 ? 6.469 25.484 12.508 1 93.81 126 ASP B N 1
ATOM 2351 C CA . ASP B 1 126 ? 5.242 25.594 11.727 1 93.81 126 ASP B CA 1
ATOM 2352 C C . ASP B 1 126 ? 4.629 24.219 11.469 1 93.81 126 ASP B C 1
ATOM 2354 O O . ASP B 1 126 ? 3.414 24.031 11.578 1 93.81 126 ASP B O 1
ATOM 2358 N N . VAL B 1 127 ? 5.484 23.281 11.172 1 94.94 127 VAL B N 1
ATOM 2359 C CA . VAL B 1 127 ? 5.043 21.922 10.906 1 94.94 127 VAL B CA 1
ATOM 2360 C C . VAL B 1 127 ? 4.539 21.281 12.203 1 94.94 127 VAL B C 1
ATOM 2362 O O . VAL B 1 127 ? 3.475 20.656 12.219 1 94.94 127 VAL B O 1
ATOM 2365 N N . VAL B 1 128 ? 5.258 21.484 13.258 1 95.25 128 VAL B N 1
ATOM 2366 C CA . VAL B 1 128 ? 4.902 20.906 14.555 1 95.25 128 VAL B CA 1
ATOM 2367 C C . VAL B 1 128 ? 3.529 21.422 14.984 1 95.25 128 VAL B C 1
ATOM 2369 O O . VAL B 1 128 ? 2.682 20.641 15.43 1 95.25 128 VAL B O 1
ATOM 2372 N N . GLU B 1 129 ? 3.33 22.672 14.828 1 94.38 129 GLU B N 1
ATOM 2373 C CA . GLU B 1 129 ? 2.062 23.297 15.211 1 94.38 129 GLU B CA 1
ATOM 2374 C C . GLU B 1 129 ? 0.908 22.75 14.375 1 94.38 129 GLU B C 1
ATOM 2376 O O . GLU B 1 129 ? -0.166 22.453 14.906 1 94.38 129 GLU B O 1
ATOM 2381 N N . ALA B 1 130 ? 1.189 22.641 13.102 1 93.62 130 ALA B N 1
ATOM 2382 C CA . ALA B 1 130 ? 0.164 22.109 12.211 1 93.62 130 ALA B CA 1
ATOM 2383 C C . ALA B 1 130 ? -0.213 20.672 12.609 1 93.62 130 ALA B C 1
ATOM 2385 O O . ALA B 1 130 ? -1.396 20.344 12.695 1 93.62 130 ALA B O 1
ATOM 2386 N N . MET B 1 131 ? 0.771 19.875 12.891 1 94.56 131 MET B N 1
ATOM 2387 C CA . MET B 1 131 ? 0.538 18.484 13.281 1 94.56 131 MET B CA 1
ATOM 2388 C C . MET B 1 131 ? -0.217 18.406 14.602 1 94.56 131 MET B C 1
ATOM 2390 O O . MET B 1 131 ? -1.116 17.578 14.766 1 94.56 131 MET B O 1
ATOM 2394 N N . ASN B 1 132 ? 0.086 19.234 15.477 1 94.62 132 ASN B N 1
ATOM 2395 C CA . ASN B 1 132 ? -0.521 19.234 16.812 1 94.62 132 ASN B CA 1
ATOM 2396 C C . ASN B 1 132 ? -2.02 19.516 16.734 1 94.62 132 ASN B C 1
ATOM 2398 O O . ASN B 1 132 ? -2.791 19 17.547 1 94.62 132 ASN B O 1
ATOM 2402 N N . LYS B 1 133 ? -2.398 20.266 15.773 1 94.81 133 LYS B N 1
ATOM 2403 C CA . LYS B 1 133 ? -3.811 20.594 15.602 1 94.81 133 LYS B CA 1
ATOM 2404 C C . LYS B 1 133 ? -4.637 19.328 15.328 1 94.81 133 LYS B C 1
ATOM 2406 O O . LYS B 1 133 ? -5.844 19.312 15.562 1 94.81 133 LYS B O 1
ATOM 2411 N N . TYR B 1 134 ? -3.984 18.312 14.844 1 95.62 134 TYR B N 1
ATOM 2412 C CA . TYR B 1 134 ? -4.723 17.156 14.383 1 95.62 134 TYR B CA 1
ATOM 2413 C C . TYR B 1 134 ? -4.441 15.945 15.273 1 95.62 134 TYR B C 1
ATOM 2415 O 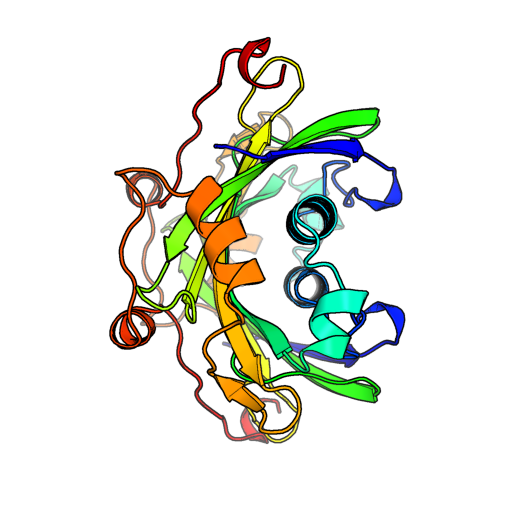O . TYR B 1 134 ? -4.828 14.82 14.938 1 95.62 134 TYR B O 1
ATOM 2423 N N . LYS B 1 135 ? -3.715 16.141 16.281 1 95.44 135 LYS B N 1
ATOM 2424 C CA . LYS B 1 135 ? -3.52 15.086 17.281 1 95.44 135 LYS B CA 1
ATOM 2425 C C . LYS B 1 135 ? -4.727 14.977 18.203 1 95.44 135 LYS B C 1
ATOM 2427 O O . LYS B 1 135 ? -5.496 15.93 18.359 1 95.44 135 LYS B O 1
ATOM 2432 N N . SER B 1 136 ? -4.914 13.805 18.703 1 94.5 136 SER B N 1
ATOM 2433 C CA . SER B 1 136 ? -5.938 13.516 19.703 1 94.5 136 SER B CA 1
ATOM 2434 C C . SER B 1 136 ? -5.336 12.812 20.922 1 94.5 136 SER B C 1
ATOM 2436 O O . SER B 1 136 ? -4.164 12.438 20.906 1 94.5 136 SER B O 1
ATOM 2438 N N . PRO B 1 137 ? -6.086 12.648 22 1 93.94 137 PRO B N 1
ATOM 2439 C CA . PRO B 1 137 ? -5.578 11.914 23.172 1 93.94 137 PRO B CA 1
ATOM 2440 C C . PRO B 1 137 ? -5.188 10.477 22.828 1 93.94 137 PRO B C 1
ATOM 2442 O O . PRO B 1 137 ? -4.418 9.852 23.562 1 93.94 137 PRO B O 1
ATOM 2445 N N . GLU B 1 138 ? -5.684 10.016 21.688 1 94.88 138 GLU B N 1
ATOM 2446 C CA . GLU B 1 138 ? -5.41 8.641 21.281 1 94.88 138 GLU B CA 1
ATOM 2447 C C . GLU B 1 138 ? -4.141 8.547 20.453 1 94.88 138 GLU B C 1
ATOM 2449 O O . GLU B 1 138 ? -3.66 7.445 20.156 1 94.88 138 GLU B O 1
ATOM 2454 N N . THR B 1 139 ? -3.611 9.711 20.125 1 97.62 139 THR B N 1
ATOM 2455 C CA . THR B 1 139 ? -2.393 9.711 19.328 1 97.62 139 THR B CA 1
ATOM 2456 C C . THR B 1 139 ? -1.235 9.094 20.109 1 97.62 139 THR B C 1
ATOM 2458 O O . THR B 1 139 ? -0.925 9.531 21.219 1 97.62 139 THR B O 1
ATOM 2461 N N . VAL B 1 140 ? -0.615 8.125 19.516 1 97.75 140 VAL B N 1
ATOM 2462 C CA . VAL B 1 140 ? 0.459 7.387 20.172 1 97.75 140 VAL B CA 1
ATOM 2463 C C . VAL B 1 140 ? 1.775 8.141 20.016 1 97.75 140 VAL B C 1
ATOM 2465 O O . VAL B 1 140 ? 2.074 8.672 18.953 1 97.75 140 VAL B O 1
ATOM 2468 N N . ILE B 1 141 ? 2.566 8.172 21.078 1 97.94 141 ILE B N 1
ATOM 2469 C CA . ILE B 1 141 ? 3.912 8.727 21 1 97.94 141 ILE B CA 1
ATOM 2470 C C . ILE B 1 141 ? 4.859 7.688 20.406 1 97.94 141 ILE B C 1
ATOM 2472 O O . ILE B 1 141 ? 5.023 6.598 20.953 1 97.94 141 ILE B O 1
ATOM 2476 N N . LEU B 1 142 ? 5.453 8.039 19.312 1 98.19 142 LEU B N 1
ATOM 2477 C CA . LEU B 1 142 ? 6.355 7.137 18.609 1 98.19 142 LEU B CA 1
ATOM 2478 C C . LEU B 1 142 ? 7.812 7.5 18.875 1 98.19 142 LEU B C 1
ATOM 2480 O O . LEU B 1 142 ? 8.109 8.641 19.234 1 98.19 142 LEU B O 1
ATOM 2484 N N . SER B 1 143 ? 8.719 6.543 18.75 1 97.62 143 SER B N 1
ATOM 2485 C CA . SER B 1 143 ? 10.164 6.734 18.812 1 97.62 143 SER B CA 1
ATOM 2486 C C . SER B 1 143 ? 10.883 5.832 17.812 1 97.62 143 SER B C 1
ATOM 2488 O O . SER B 1 143 ? 10.258 4.988 17.172 1 97.62 143 SER B O 1
ATOM 2490 N N . LYS B 1 144 ? 12.164 6.031 17.719 1 95.88 144 LYS B N 1
ATOM 2491 C CA . LYS B 1 144 ? 12.969 5.223 16.812 1 95.88 144 LYS B CA 1
ATOM 2492 C C . LYS B 1 144 ? 12.914 3.746 17.203 1 95.88 144 LYS B C 1
ATOM 2494 O O . LYS B 1 144 ? 13.055 2.869 16.344 1 95.88 144 LYS B O 1
ATOM 2499 N N . GLU B 1 145 ? 12.688 3.49 18.391 1 96.25 145 GLU B N 1
ATOM 2500 C CA . GLU B 1 145 ? 12.594 2.115 18.859 1 96.25 145 GLU B CA 1
ATOM 2501 C C . GLU B 1 145 ? 11.414 1.387 18.219 1 96.25 145 GLU B C 1
ATOM 2503 O O . GLU B 1 145 ? 11.453 0.168 18.031 1 96.25 145 GLU B O 1
ATOM 2508 N N . ASP B 1 146 ? 10.461 2.125 17.797 1 96.56 146 ASP B N 1
ATOM 2509 C CA . ASP B 1 146 ? 9.273 1.539 17.188 1 96.56 146 ASP B CA 1
ATOM 2510 C C . ASP B 1 146 ? 9.586 0.989 15.789 1 96.56 146 ASP B C 1
ATOM 2512 O O . ASP B 1 146 ? 8.859 0.138 15.273 1 96.56 146 ASP B O 1
ATOM 2516 N N . PHE B 1 147 ? 10.68 1.519 15.172 1 95.12 147 PHE B N 1
ATOM 2517 C CA . PHE B 1 147 ? 11.047 1.045 13.844 1 95.12 147 PHE B CA 1
ATOM 2518 C C . PHE B 1 147 ? 11.477 -0.417 13.883 1 95.12 147 PHE B C 1
ATOM 2520 O O . PHE B 1 147 ? 11.336 -1.141 12.898 1 95.12 147 PHE B O 1
ATOM 2527 N N . LYS B 1 148 ? 11.945 -0.868 15.055 1 93.56 148 LYS B N 1
ATOM 2528 C CA . LYS B 1 148 ? 12.359 -2.258 15.219 1 93.56 148 LYS B CA 1
ATOM 2529 C C . LYS B 1 148 ? 11.164 -3.205 15.117 1 93.56 148 LYS B C 1
ATOM 2531 O O . LYS B 1 148 ? 11.336 -4.391 14.836 1 93.56 148 LYS B O 1
ATOM 2536 N N . LYS B 1 149 ? 10.008 -2.65 15.297 1 93 149 LYS B N 1
ATOM 2537 C CA . LYS B 1 149 ? 8.789 -3.461 15.312 1 93 149 LYS B CA 1
ATOM 2538 C C . LYS B 1 149 ? 8.211 -3.604 13.906 1 93 149 LYS B C 1
ATOM 2540 O O . LYS B 1 149 ? 7.223 -4.316 13.711 1 93 149 LYS B O 1
ATOM 2545 N N . PHE B 1 150 ? 8.82 -2.939 12.914 1 93.38 150 PHE B N 1
ATOM 2546 C CA . PHE B 1 150 ? 8.359 -3.096 11.547 1 93.38 150 PHE B CA 1
ATOM 2547 C C . PHE B 1 150 ? 8.5 -4.539 11.086 1 93.38 150 PHE B C 1
ATOM 2549 O O . PHE B 1 150 ? 9.445 -5.23 11.484 1 93.38 150 PHE B O 1
ATOM 2556 N N . PRO B 1 151 ? 7.652 -4.977 10.305 1 91.88 151 PRO B N 1
ATOM 2557 C CA . PRO B 1 151 ? 7.594 -6.398 9.969 1 91.88 151 PRO B CA 1
ATOM 2558 C C . PRO B 1 151 ? 8.742 -6.836 9.062 1 91.88 151 PRO B C 1
ATOM 2560 O O . PRO B 1 151 ? 9.062 -8.023 8.992 1 91.88 151 PRO B O 1
ATOM 2563 N N . PHE B 1 152 ? 9.289 -5.852 8.328 1 96.12 152 PHE B N 1
ATOM 2564 C CA . PHE B 1 152 ? 10.289 -6.219 7.34 1 96.12 152 PHE B CA 1
ATOM 2565 C C . PHE B 1 152 ? 11.562 -5.402 7.531 1 96.12 152 PHE B C 1
ATOM 2567 O O . PHE B 1 152 ? 11.508 -4.215 7.859 1 96.12 152 PHE B O 1
ATOM 2574 N N . HIS B 1 153 ? 12.672 -5.996 7.273 1 96.12 153 HIS B N 1
ATOM 2575 C CA . HIS B 1 153 ? 13.992 -5.371 7.348 1 96.12 153 HIS B CA 1
ATOM 2576 C C . HIS B 1 153 ? 14.828 -5.699 6.117 1 96.12 153 HIS B C 1
ATOM 2578 O O . HIS B 1 153 ? 14.672 -6.77 5.523 1 96.12 153 HIS B O 1
ATOM 2584 N N . PRO B 1 154 ? 15.695 -4.816 5.703 1 96.25 154 PRO B N 1
ATOM 2585 C CA . PRO B 1 154 ? 16.469 -5.047 4.484 1 96.25 154 PRO B CA 1
ATOM 2586 C C . PRO B 1 154 ? 17.453 -6.207 4.617 1 96.25 154 PRO B C 1
ATOM 2588 O O . PRO B 1 154 ? 18.062 -6.383 5.676 1 96.25 154 PRO B O 1
ATOM 2591 N N . HIS B 1 155 ? 17.516 -6.992 3.561 1 97.06 155 HIS B N 1
ATOM 2592 C CA . HIS B 1 155 ? 18.453 -8.102 3.428 1 97.06 155 HIS B CA 1
ATOM 2593 C C . HIS B 1 155 ? 18.922 -8.258 1.984 1 97.06 155 HIS B C 1
ATOM 2595 O O . HIS B 1 155 ? 18.219 -8.875 1.166 1 97.06 155 HIS B O 1
ATOM 2601 N N . ASN B 1 156 ? 20.141 -7.777 1.67 1 97.19 156 ASN B N 1
ATOM 2602 C CA . ASN B 1 156 ? 20.672 -7.922 0.321 1 97.19 156 ASN B CA 1
ATOM 2603 C C . ASN B 1 156 ? 20.891 -9.391 -0.04 1 97.19 156 ASN B C 1
ATOM 2605 O O . ASN B 1 156 ? 21.094 -10.227 0.841 1 97.19 156 ASN B O 1
ATOM 2609 N N . ILE B 1 157 ? 20.828 -9.656 -1.312 1 96.19 157 ILE B N 1
ATOM 2610 C CA . ILE B 1 157 ? 21 -11.047 -1.714 1 96.19 157 ILE B CA 1
ATOM 2611 C C . ILE B 1 157 ? 22.062 -11.141 -2.803 1 96.19 157 ILE B C 1
ATOM 2613 O O . ILE B 1 157 ? 22.422 -10.133 -3.414 1 96.19 157 ILE B O 1
ATOM 2617 N N . ASP B 1 158 ? 22.609 -12.367 -2.973 1 96.19 158 ASP B N 1
ATOM 2618 C CA . ASP B 1 158 ? 23.516 -12.656 -4.078 1 96.19 158 ASP B CA 1
ATOM 2619 C C . ASP B 1 158 ? 22.797 -12.609 -5.418 1 96.19 158 ASP B C 1
ATOM 2621 O O . ASP B 1 158 ? 21.812 -13.336 -5.621 1 96.19 158 ASP B O 1
ATOM 2625 N N . PRO B 1 159 ? 23.281 -11.773 -6.312 1 93.69 159 PRO B N 1
ATOM 2626 C CA . PRO B 1 159 ? 22.609 -11.648 -7.605 1 93.69 159 PRO B CA 1
ATOM 2627 C C . PRO B 1 159 ? 22.5 -12.977 -8.344 1 93.69 159 PRO B C 1
ATOM 2629 O O . PRO B 1 159 ? 21.688 -13.117 -9.258 1 93.69 159 PRO B O 1
ATOM 2632 N N . ALA B 1 160 ? 23.25 -13.945 -8.062 1 93.44 160 ALA B N 1
ATOM 2633 C CA . ALA B 1 160 ? 23.188 -15.266 -8.68 1 93.44 160 ALA B CA 1
ATOM 2634 C C . ALA B 1 160 ? 21.828 -15.922 -8.43 1 93.44 160 ALA B C 1
ATOM 2636 O O . ALA B 1 160 ? 21.453 -16.844 -9.148 1 93.44 160 ALA B O 1
ATOM 2637 N N . GLU B 1 161 ? 21.109 -15.406 -7.426 1 90.06 161 GLU B N 1
ATOM 2638 C CA . GLU B 1 161 ? 19.797 -15.961 -7.059 1 90.06 161 GLU B CA 1
ATOM 2639 C C . GLU B 1 161 ? 18.75 -15.648 -8.125 1 90.06 161 GLU B C 1
ATOM 2641 O O . GLU B 1 161 ? 17.703 -16.281 -8.164 1 90.06 161 GLU B O 1
ATOM 2646 N N . PHE B 1 162 ? 18.984 -14.617 -9.008 1 88.25 162 PHE B N 1
ATOM 2647 C CA . PHE B 1 162 ? 17.984 -14.172 -9.969 1 88.25 162 PHE B CA 1
ATOM 2648 C C . PHE B 1 162 ? 17.984 -15.07 -11.203 1 88.25 162 PHE B C 1
ATOM 2650 O O . PHE B 1 162 ? 17.094 -14.984 -12.039 1 88.25 162 PHE B O 1
ATOM 2657 N N . GLY B 1 163 ? 19.141 -16.047 -11.422 1 72.56 163 GLY B N 1
ATOM 2658 C CA . GLY B 1 163 ? 19.375 -16.875 -12.586 1 72.56 163 GLY B CA 1
ATOM 2659 C C . GLY B 1 163 ? 19.594 -18.344 -12.234 1 72.56 163 GLY B C 1
ATOM 2660 O O . GLY B 1 163 ? 19.906 -18.672 -11.086 1 72.56 163 GLY B O 1
#

Organism: NCBI:txid2305228

Foldseek 3Di:
DKDKDKDAADQVQADPVQWRDPVSVVVVVVVSVQVLCVVLVNHPVNCVVQQKDKDWDDKDKDFDATHHHRFMKMKMWAWQEAAPLRQKTKIKIWIAGPVGDTTMIMIIIIGMARNVVRHGDRDDPSVVVSNVVRDDPNRYHDDPVCVVVDPDDDDDDDPVVVD/DKDKDKDAADQVQADPVQWRDPVSVVVVVVVSVQVLCVVLVNHPVNCVVQQKDKDWDDKDKDFDATHHHRFMKMKMWAWQEAAPLRQKTKIKIWIAGPVGDTTMIMIIIIGMARNVVRHGDRDDPSVVVSNVVRDDPNRYHDDPVCVVVDPDDDDDDDPVVVD

Sequence (326 aa):
MIFYHKFEVRWSDLDANKHLANSSYVQYCAQARMAFMTKEKMGVTQLSRWGIGPVILHERYSFFKEIYADQTVIVSVEIDGCSEDSSIYRFLHKFYTPDGMHCATSEATGVWIDMMLRKMTTPPDDVVEAMNKYKSPETVILSKEDFKKFPFHPHNIDPAEFGMIFYHKFEVRWSDLDANKHLANSSYVQYCAQARMAFMTKEKMGVTQLSRWGIGPVILHERYSFFKEIYADQTVIVSVEIDGCSEDSSIYRFLHKFYTPDGMHCATSEATGVWIDMMLRKMTTPPDDVVEAMNKYKSPETVILSKEDFKKFPFHPHNIDPAEFG

Nearest PDB structures (foldseek):
  3ck1-assembly1_A  TM=9.292E-01  e=6.791E-11  Cupriavidus pinatubonensis JMP134
  5v10-assembly1_A-2  TM=9.325E-01  e=2.913E-10  Pseudomonas aeruginosa PAO1
  5vpj-assembly1_D  TM=8.993E-01  e=5.530E-10  Actinomadura verrucosospora
  5vpj-assembly2_G  TM=8.961E-01  e=2.238E-09  Actinomadura verrucosospora
  2w3x-assembly1_B  TM=9.015E-01  e=2.048E-08  Micromonospora echinospora

Secondary structure (DSSP, 8-state):
--EEEEEEPPGGGB-TTSBB-HHHHHHHHHHHHHHHHHHTT-SHHHHHHHTEEEEEEEEEEEE-S--BTT-EEEEEEEEEEE-TTSSEEEEEEEEE-TT--EEEEEEEEEEEEETTTTEE-PPPHHHHHHHHTT--TTPEEP-GGGGGGSS-------GGGG-/--EEEEEEPPGGGB-TTSBB-HHHHHHHHHHHHHHHHHHTT-SHHHHHHHTEEEEEEEEEEEE-S--BTT-EEEEEEEEEEE-TTSSEEEEEEEEE-TT--EEEEEEEEEEEEETTTTEE-PPPHHHHHHHHTT--TTPEEP-GGGGGGSS-------GGGG-

Solvent-accessible surface area (backbone atoms only — not comparable to full-atom values): 17159 Å² total; per-residue (Å²): 81,74,48,76,38,80,42,75,45,48,79,87,39,37,40,97,86,55,27,58,23,75,34,39,56,48,46,49,51,53,52,40,50,49,52,51,26,44,75,61,70,51,24,71,70,49,28,58,74,70,40,38,45,81,45,73,40,36,39,36,38,32,54,71,45,89,48,47,69,82,35,55,38,36,34,38,47,34,40,51,27,31,19,94,68,47,29,33,40,23,39,35,31,42,33,23,36,78,80,16,48,38,24,34,41,36,40,39,33,30,34,30,25,28,65,85,77,69,38,78,36,68,59,58,68,67,54,48,53,50,53,55,58,26,42,51,96,78,36,38,79,46,55,77,73,56,61,73,69,48,93,68,77,81,64,66,48,67,44,69,74,84,106,80,74,47,75,41,80,42,75,45,46,79,86,38,37,41,97,84,54,26,59,23,75,34,40,54,47,47,50,52,52,51,40,50,48,53,51,26,43,75,60,69,51,25,71,69,49,29,56,74,71,40,38,43,80,44,74,40,34,37,38,38,33,53,71,45,88,46,49,69,81,36,56,38,37,34,38,47,33,40,51,26,31,20,94,68,48,28,33,39,22,39,35,32,41,32,22,37,78,79,15,48,37,24,34,41,33,40,40,33,32,32,29,24,29,64,85,77,68,37,78,35,68,61,57,68,68,54,48,53,51,52,55,59,24,43,52,95,78,36,39,78,47,56,78,73,57,62,73,70,49,91,68,76,79,66,64,47,65,46,67,74,84,106